Protein AF-V6MBJ3-F1 (afdb_monomer)

Organism: NCBI:txid1408254

Mean predicted aligned error: 16.93 Å

pLDDT: mean 79.58, std 21.82, range [38.38, 98.31]

Radius of gyration: 32.89 Å; Cα contacts (8 Å, |Δi|>4): 216; chains: 1; bounding 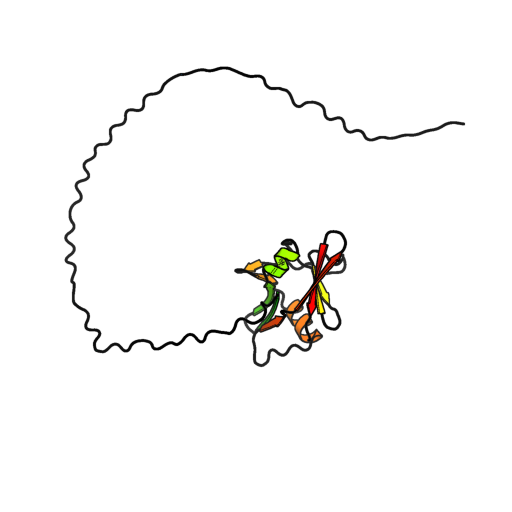box: 67×72×88 Å

Sequence (181 aa):
MENMINTELDMDIEDIETIEDVEDVEEVAEVEEVADSDDDFDQDESDDDHEDVDLSDITPSVCHQQGRSVGKAGVMSIVHSKNGMRVALSQELMERLHHPKTVQIGYGEDRIAVSAYLGDQFTSYSMRESGTKSIIYRSELVKQITDRYDLDFSNRTSITFSDVTYKGQGKNTVAFIHVKE

Structure (mmCIF, N/CA/C/O backbone):
data_AF-V6MBJ3-F1
#
_entry.id   AF-V6MBJ3-F1
#
loop_
_atom_site.group_PDB
_atom_site.id
_atom_site.type_symbol
_atom_site.label_atom_id
_atom_site.label_alt_id
_atom_site.label_comp_id
_atom_site.label_asym_id
_atom_site.label_entity_id
_atom_site.label_seq_id
_atom_site.pdbx_PDB_ins_code
_atom_site.Cartn_x
_atom_site.Cartn_y
_atom_site.Cartn_z
_atom_site.occupancy
_atom_site.B_iso_or_equiv
_atom_site.auth_seq_id
_atom_site.auth_comp_id
_atom_site.auth_asym_id
_atom_site.auth_atom_id
_atom_site.pdbx_PDB_model_num
ATOM 1 N N . MET A 1 1 ? -34.655 -12.767 56.043 1.00 42.94 1 MET A N 1
ATOM 2 C CA . MET A 1 1 ? -33.271 -13.147 56.379 1.00 42.94 1 MET A CA 1
ATOM 3 C C . MET A 1 1 ? -32.406 -12.369 55.412 1.00 42.94 1 MET A C 1
ATOM 5 O O . MET A 1 1 ? -32.438 -12.644 54.220 1.00 42.94 1 MET A O 1
ATOM 9 N N . GLU A 1 2 ? -31.876 -11.267 55.927 1.00 38.38 2 GLU A N 1
ATOM 10 C CA . GLU A 1 2 ? -31.222 -10.173 55.212 1.00 38.38 2 GLU A CA 1
ATOM 11 C C . GLU A 1 2 ? -29.802 -10.507 54.738 1.00 38.38 2 GLU A C 1
ATOM 13 O O . GLU A 1 2 ? -29.146 -11.381 55.303 1.00 38.38 2 GLU A O 1
ATOM 18 N N . ASN A 1 3 ? -29.391 -9.766 53.700 1.00 41.31 3 ASN A N 1
ATOM 19 C CA . ASN A 1 3 ? -28.081 -9.149 53.398 1.00 41.31 3 ASN A CA 1
ATOM 20 C C . ASN A 1 3 ? -27.911 -9.184 51.868 1.00 41.31 3 ASN A C 1
ATOM 22 O O . ASN A 1 3 ? -27.735 -10.258 51.305 1.00 41.31 3 ASN A O 1
ATOM 26 N N . MET A 1 4 ? -28.101 -8.117 51.080 1.00 43.91 4 MET A N 1
ATOM 27 C CA . MET A 1 4 ? -27.565 -6.745 51.144 1.00 43.91 4 MET A CA 1
ATOM 28 C C . MET A 1 4 ? -26.052 -6.698 51.368 1.00 43.91 4 MET A C 1
ATOM 30 O O . MET A 1 4 ? -25.592 -6.672 52.503 1.00 43.91 4 MET A O 1
ATOM 34 N N . ILE A 1 5 ? -25.305 -6.635 50.261 1.00 50.47 5 ILE A N 1
ATOM 35 C CA . ILE A 1 5 ? -24.023 -5.927 50.172 1.00 50.47 5 ILE A CA 1
ATOM 36 C C . ILE A 1 5 ? -24.046 -5.154 48.846 1.00 50.47 5 ILE A C 1
ATOM 38 O O . ILE A 1 5 ? -23.899 -5.734 47.772 1.00 50.47 5 ILE A O 1
ATOM 42 N N . ASN A 1 6 ? -24.300 -3.849 48.957 1.00 39.03 6 ASN A N 1
ATOM 43 C CA . ASN A 1 6 ? -24.012 -2.842 47.939 1.00 39.03 6 ASN A CA 1
ATOM 44 C C . ASN A 1 6 ? -22.506 -2.554 47.950 1.00 39.03 6 ASN A C 1
ATOM 46 O O . ASN A 1 6 ? -21.882 -2.556 49.012 1.00 39.03 6 ASN A O 1
ATOM 50 N N . THR A 1 7 ? -21.933 -2.222 46.799 1.00 43.78 7 THR A N 1
ATOM 51 C CA . THR A 1 7 ? -20.731 -1.380 46.738 1.00 43.78 7 THR A CA 1
ATOM 52 C C . THR A 1 7 ? -20.833 -0.534 45.477 1.00 43.78 7 THR A C 1
ATOM 54 O O . THR A 1 7 ? -20.495 -0.969 44.378 1.00 43.78 7 THR A O 1
ATOM 57 N N . GLU A 1 8 ? -21.400 0.652 45.669 1.00 44.84 8 GLU A N 1
ATOM 58 C CA . GLU A 1 8 ? -21.232 1.818 44.811 1.00 44.84 8 GLU A CA 1
ATOM 59 C C . GLU A 1 8 ? -19.782 2.307 44.965 1.00 44.84 8 GLU A C 1
ATOM 61 O O . GLU A 1 8 ? -19.237 2.321 46.069 1.00 44.84 8 GLU A O 1
ATOM 66 N N . LEU A 1 9 ? -19.142 2.644 43.847 1.00 41.66 9 LEU A N 1
ATOM 67 C CA . LEU A 1 9 ? -17.885 3.385 43.799 1.00 41.66 9 LEU A CA 1
ATOM 68 C C . LEU A 1 9 ? -18.227 4.757 43.22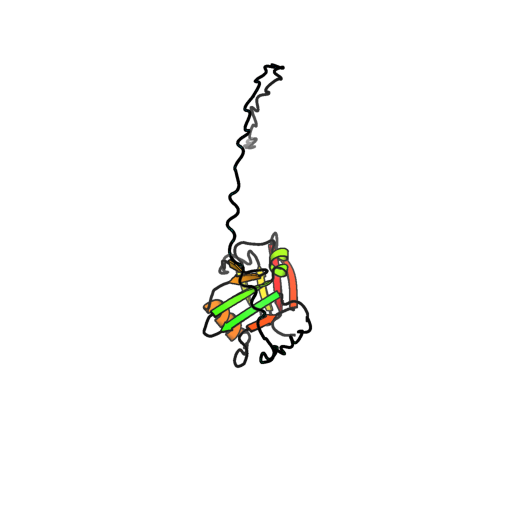3 1.00 41.66 9 LEU A C 1
ATOM 70 O O . LEU A 1 9 ? -18.121 4.975 42.016 1.00 41.66 9 LEU A O 1
ATOM 74 N N . ASP A 1 10 ? -18.683 5.638 44.106 1.00 38.47 10 ASP A N 1
ATOM 75 C CA . ASP A 1 10 ? -18.642 7.077 43.896 1.00 38.47 10 ASP A CA 1
ATOM 76 C C . ASP A 1 10 ? -17.208 7.533 44.191 1.00 38.47 10 ASP A C 1
ATOM 78 O O . ASP A 1 10 ? -16.644 7.214 45.238 1.00 38.47 10 ASP A O 1
ATOM 82 N N . MET A 1 11 ? -16.576 8.195 43.222 1.00 45.91 11 MET A N 1
ATOM 83 C CA . MET A 1 11 ? -15.304 8.883 43.432 1.00 45.91 11 MET A CA 1
ATOM 84 C C . MET A 1 11 ? -15.604 10.359 43.651 1.00 45.91 11 MET A C 1
ATOM 86 O O . MET A 1 11 ? -16.034 11.052 42.726 1.00 45.91 11 MET A O 1
ATOM 90 N N . ASP A 1 12 ? -15.357 10.798 44.878 1.00 44.66 12 ASP A N 1
ATOM 91 C CA . ASP A 1 12 ? -15.442 12.179 45.324 1.00 44.66 12 ASP A CA 1
ATOM 92 C C . ASP A 1 12 ? -14.437 13.062 44.561 1.00 44.66 12 ASP A C 1
ATOM 94 O O . ASP A 1 12 ? -13.241 12.768 44.488 1.00 44.66 12 ASP A O 1
ATOM 98 N N . ILE A 1 13 ? -14.943 14.143 43.964 1.00 52.66 13 ILE A N 1
ATOM 99 C CA . ILE A 1 13 ? -14.154 15.276 43.473 1.00 52.66 13 ILE A CA 1
ATOM 100 C C . ILE A 1 13 ? -14.244 16.339 44.566 1.00 52.66 13 ILE A C 1
ATOM 102 O O . ILE A 1 13 ? -15.259 17.025 44.671 1.00 52.66 13 ILE A O 1
ATOM 106 N N . GLU A 1 14 ? -13.191 16.464 45.368 1.00 44.69 14 GLU A N 1
ATOM 107 C CA . GLU A 1 14 ? -12.978 17.599 46.265 1.00 44.69 14 GLU A CA 1
ATOM 108 C C . GLU A 1 14 ? -11.739 18.392 45.805 1.00 44.69 14 GLU A C 1
ATOM 110 O O . GLU A 1 14 ? -10.731 17.819 45.389 1.00 44.69 14 GLU A O 1
ATOM 115 N N . ASP A 1 15 ? -11.883 19.718 45.881 1.00 42.53 15 ASP A N 1
ATOM 116 C CA . ASP A 1 15 ? -10.864 20.775 45.868 1.00 42.53 15 ASP A CA 1
ATOM 117 C C . ASP A 1 15 ? -10.259 21.234 44.524 1.00 42.53 15 ASP A C 1
ATOM 119 O O . ASP A 1 15 ? -9.118 20.946 44.167 1.00 42.53 15 ASP A O 1
ATOM 123 N N . ILE A 1 16 ? -11.002 22.104 43.823 1.00 46.66 16 ILE A N 1
ATOM 124 C CA . ILE A 1 16 ? -10.401 23.212 43.060 1.00 46.66 16 ILE A CA 1
ATOM 125 C C . ILE A 1 16 ? -10.672 24.492 43.851 1.00 46.66 16 ILE A C 1
ATOM 127 O O . ILE A 1 16 ? -11.801 24.980 43.900 1.00 46.66 16 ILE A O 1
ATOM 131 N N . GLU A 1 17 ? -9.623 25.006 44.485 1.00 42.75 17 GLU A N 1
ATOM 132 C CA . GLU A 1 17 ? -9.626 26.291 45.174 1.00 42.75 17 GLU A CA 1
ATOM 133 C C . GLU A 1 17 ? -9.836 27.440 44.173 1.00 42.75 17 GLU A C 1
ATOM 135 O O . GLU A 1 17 ? -9.116 27.601 43.186 1.00 42.75 17 GLU A O 1
ATOM 140 N N . THR A 1 18 ? -10.856 28.244 44.460 1.00 39.69 18 THR A N 1
ATOM 141 C CA . THR A 1 18 ? -11.063 29.614 43.987 1.00 39.69 18 THR A CA 1
ATOM 142 C C . THR A 1 18 ? -9.850 30.486 44.301 1.00 39.69 18 THR A C 1
ATOM 144 O O . THR A 1 18 ? -9.445 30.565 45.458 1.00 39.69 18 THR A O 1
ATOM 147 N N . ILE A 1 19 ? -9.331 31.203 43.303 1.00 46.28 19 ILE A N 1
ATOM 148 C CA . ILE A 1 19 ? -8.438 32.345 43.524 1.00 46.28 19 ILE A CA 1
ATOM 149 C C . ILE A 1 19 ? -9.148 33.594 43.013 1.00 46.28 19 ILE A C 1
ATOM 151 O O . ILE A 1 19 ? -9.541 33.677 41.850 1.00 46.28 19 ILE A O 1
ATOM 155 N N . GLU A 1 20 ? -9.353 34.494 43.968 1.00 43.28 20 GLU A N 1
ATOM 156 C CA . GLU A 1 20 ? -9.977 35.805 43.879 1.00 43.28 20 GLU A CA 1
ATOM 157 C C . GLU A 1 20 ? -9.073 36.831 43.181 1.00 43.28 20 GLU A C 1
ATOM 159 O O . GLU A 1 20 ? -7.849 36.691 43.122 1.00 43.28 20 GLU A O 1
ATOM 164 N N . ASP A 1 21 ? -9.733 37.869 42.676 1.00 38.94 21 ASP A N 1
ATOM 165 C CA . ASP A 1 21 ? -9.188 39.096 42.108 1.00 38.94 21 ASP A CA 1
ATOM 166 C C . ASP A 1 21 ? -8.078 39.735 42.964 1.00 38.94 21 ASP A C 1
ATOM 168 O O . ASP A 1 21 ? -8.211 39.864 44.182 1.00 38.94 21 ASP A O 1
ATOM 172 N N . VAL A 1 22 ? -7.021 40.237 42.311 1.00 57.91 22 VAL A N 1
ATOM 173 C CA . VAL A 1 22 ? -6.131 41.259 42.883 1.00 57.91 22 VAL A CA 1
ATOM 174 C C . VAL A 1 22 ? -5.852 42.333 41.834 1.00 57.91 22 VAL A C 1
ATOM 176 O O . VAL A 1 22 ? -5.520 42.044 40.686 1.00 57.91 22 VAL A O 1
ATOM 179 N N . GLU A 1 23 ? -6.052 43.564 42.292 1.00 42.56 23 GLU A N 1
ATOM 180 C CA . GLU A 1 23 ? -6.049 44.845 41.598 1.00 42.56 23 GLU A CA 1
ATOM 181 C C . GLU A 1 23 ? -4.674 45.314 41.084 1.00 42.56 23 GLU A C 1
ATOM 183 O O . GLU A 1 23 ? -3.615 44.842 41.498 1.00 42.56 23 GLU A O 1
ATOM 188 N N . ASP A 1 24 ? -4.774 46.300 40.189 1.00 41.00 24 ASP A N 1
ATOM 189 C CA . ASP A 1 24 ? -3.778 47.220 39.635 1.00 41.00 24 ASP A CA 1
ATOM 190 C C . ASP A 1 24 ? -2.513 47.496 40.463 1.0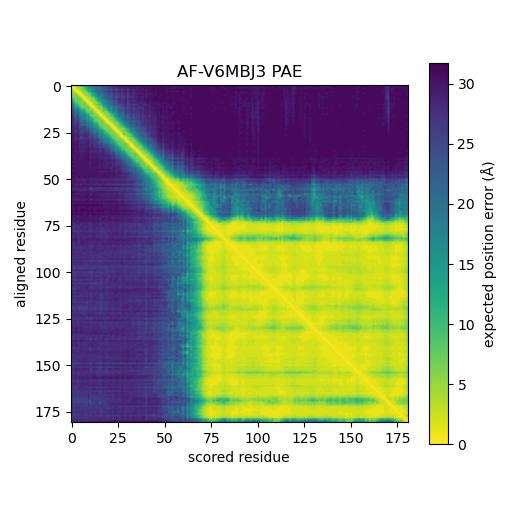0 41.00 24 ASP A C 1
ATOM 192 O O . ASP A 1 24 ? -2.580 47.893 41.626 1.00 41.00 24 ASP A O 1
ATOM 196 N N . VAL A 1 25 ? -1.366 47.498 39.768 1.00 56.62 25 VAL A N 1
ATOM 197 C CA . VAL A 1 25 ? -0.264 48.433 40.043 1.00 56.62 25 VAL A CA 1
ATOM 198 C C . VAL A 1 25 ? 0.385 48.855 38.716 1.00 56.62 25 VAL A C 1
ATOM 200 O O . VAL A 1 25 ? 1.011 48.046 38.029 1.00 56.62 25 VAL A O 1
ATOM 203 N N . GLU A 1 26 ? 0.229 50.132 38.359 1.00 47.50 26 GLU A N 1
ATOM 204 C CA . GLU A 1 26 ? 1.095 50.844 37.415 1.00 47.50 26 GLU A CA 1
ATOM 205 C C . GLU A 1 26 ? 2.494 51.014 38.028 1.00 47.50 26 GLU A C 1
ATOM 207 O O . GLU A 1 26 ? 2.589 51.512 39.146 1.00 47.50 26 GLU A O 1
ATOM 212 N N . GLU A 1 27 ? 3.572 50.732 37.289 1.00 46.28 27 GLU A N 1
ATOM 213 C CA . GLU A 1 27 ? 4.747 51.615 37.313 1.00 46.28 27 GLU A CA 1
ATOM 214 C C . GLU A 1 27 ? 5.617 51.450 36.058 1.00 46.28 27 GLU A C 1
ATOM 216 O O . GLU A 1 27 ? 5.846 50.361 35.534 1.00 46.28 27 GLU A O 1
ATOM 221 N N . VAL A 1 28 ? 6.047 52.611 35.583 1.00 49.12 28 VAL A N 1
ATOM 222 C CA . VAL A 1 28 ? 6.764 52.952 34.359 1.00 49.12 28 VAL A CA 1
ATOM 223 C C . VAL A 1 28 ? 8.218 52.471 34.335 1.00 49.12 28 VAL A C 1
ATOM 225 O O . VAL A 1 28 ? 8.921 52.520 35.339 1.00 49.12 28 VAL A O 1
ATOM 228 N N . ALA A 1 29 ? 8.714 52.122 33.147 1.00 46.22 29 ALA A N 1
ATOM 229 C CA . ALA A 1 29 ? 10.144 52.163 32.855 1.00 46.22 29 ALA A CA 1
ATOM 230 C C . ALA A 1 29 ? 10.357 52.679 31.428 1.00 46.22 29 ALA A C 1
ATOM 232 O O . ALA A 1 29 ? 10.029 52.015 30.443 1.00 46.22 29 ALA A O 1
ATOM 233 N N . GLU A 1 30 ? 10.864 53.906 31.357 1.00 47.09 30 GLU A N 1
ATOM 234 C CA . GLU A 1 30 ? 11.397 54.554 30.166 1.00 47.09 30 GLU A CA 1
ATOM 235 C C . GLU A 1 30 ? 12.573 53.738 29.616 1.00 47.09 30 GLU A C 1
ATOM 237 O O . GLU A 1 30 ? 13.450 53.312 30.369 1.00 47.09 30 GLU A O 1
ATOM 242 N N . VAL A 1 31 ? 12.609 53.539 28.299 1.00 49.41 31 VAL A N 1
ATOM 243 C CA . VAL A 1 31 ? 13.804 53.058 27.602 1.00 49.41 31 VAL A CA 1
ATOM 244 C C . VAL A 1 31 ? 14.125 54.074 26.512 1.00 49.41 31 VAL A C 1
ATOM 246 O O . VAL A 1 31 ? 13.549 54.044 25.426 1.00 49.41 31 VAL A O 1
ATOM 249 N N . GLU A 1 32 ? 15.017 55.007 26.842 1.00 49.28 32 GLU A N 1
ATOM 250 C CA . GLU A 1 32 ? 15.858 55.684 25.858 1.00 49.28 32 GLU A CA 1
ATOM 251 C C . GLU A 1 32 ? 17.006 54.745 25.494 1.00 49.28 32 GLU A C 1
ATOM 253 O O . GLU A 1 32 ? 17.760 54.358 26.375 1.00 49.28 32 GLU A O 1
ATOM 258 N N . GLU A 1 33 ? 17.178 54.433 24.213 1.00 48.38 33 GLU A N 1
ATOM 259 C CA . GLU A 1 33 ? 18.489 54.115 23.639 1.00 48.38 33 GLU A CA 1
ATOM 260 C C . GLU A 1 33 ? 18.463 54.596 22.180 1.00 48.38 33 GLU A C 1
ATOM 262 O O . GLU A 1 33 ? 17.763 54.058 21.318 1.00 48.38 33 GLU A O 1
ATOM 267 N N . VAL A 1 34 ? 19.190 55.684 21.945 1.00 52.62 34 VAL A N 1
ATOM 268 C CA . VAL A 1 34 ? 19.477 56.285 20.644 1.00 52.62 34 VAL A CA 1
ATOM 269 C C . VAL A 1 34 ? 20.535 55.450 19.922 1.00 52.62 34 VAL A C 1
ATOM 271 O O . VAL A 1 34 ? 21.647 55.290 20.416 1.00 52.62 34 VAL A O 1
ATOM 274 N N . ALA A 1 35 ? 20.210 54.948 18.734 1.00 43.03 35 ALA A N 1
ATOM 275 C CA . ALA A 1 35 ? 21.172 54.319 17.837 1.00 43.03 35 ALA A CA 1
ATOM 276 C C . ALA A 1 35 ? 21.143 55.042 16.486 1.00 43.03 35 ALA A C 1
ATOM 278 O O . ALA A 1 35 ? 20.477 54.598 15.557 1.00 43.03 35 ALA A O 1
ATOM 279 N N . ASP A 1 36 ? 21.850 56.170 16.404 1.00 46.50 36 ASP A N 1
ATOM 280 C CA . ASP A 1 36 ? 22.357 56.698 15.134 1.00 46.50 36 ASP A CA 1
ATOM 281 C C . ASP A 1 36 ? 23.821 56.268 15.037 1.00 46.50 36 ASP A C 1
ATOM 283 O O . ASP A 1 36 ? 24.712 56.835 15.675 1.00 46.50 36 ASP A O 1
ATOM 287 N N . SER A 1 37 ? 24.055 55.204 14.279 1.00 48.91 37 SER A N 1
ATOM 288 C CA . SER A 1 37 ? 25.368 54.881 13.741 1.00 48.91 37 SER A CA 1
ATOM 289 C C . SER A 1 37 ? 25.249 54.962 12.227 1.00 48.91 37 SER A C 1
ATOM 291 O O . SER A 1 37 ? 24.689 54.060 11.603 1.00 48.91 37 SER A O 1
ATOM 293 N N . ASP A 1 38 ? 25.740 56.069 11.675 1.00 48.09 38 ASP A N 1
ATOM 294 C CA . ASP A 1 38 ? 26.036 56.228 10.257 1.00 48.09 38 ASP A CA 1
ATOM 295 C C . ASP A 1 38 ? 27.039 55.136 9.855 1.00 48.09 38 ASP A C 1
ATOM 297 O O . ASP A 1 38 ? 28.223 55.213 10.184 1.00 48.09 38 ASP A O 1
ATOM 301 N N . ASP A 1 39 ? 26.546 54.081 9.206 1.00 43.59 39 ASP A N 1
ATOM 302 C CA . ASP A 1 39 ? 27.385 53.063 8.578 1.00 43.59 39 ASP A CA 1
ATOM 303 C C . ASP A 1 39 ? 27.607 53.508 7.125 1.00 43.59 39 ASP A C 1
ATOM 305 O O . ASP A 1 39 ? 26.745 53.344 6.254 1.00 43.59 39 ASP A O 1
ATOM 309 N N . ASP A 1 40 ? 28.742 54.176 6.906 1.00 47.78 40 ASP A N 1
ATOM 310 C CA . ASP A 1 40 ? 29.280 54.537 5.595 1.00 47.78 40 ASP A CA 1
ATOM 311 C C . ASP A 1 40 ? 29.463 53.254 4.767 1.00 47.78 40 ASP A C 1
ATOM 313 O O . ASP A 1 40 ? 30.422 52.499 4.934 1.00 47.78 40 ASP A O 1
ATOM 317 N N . PHE A 1 41 ? 28.513 52.985 3.872 1.00 44.22 41 PHE A N 1
ATOM 318 C CA . PHE A 1 41 ? 28.593 51.868 2.938 1.00 44.22 41 PHE A CA 1
ATOM 319 C C . PHE A 1 41 ? 29.572 52.238 1.815 1.00 44.22 41 PHE A C 1
ATOM 321 O O . PHE A 1 41 ? 29.199 52.893 0.838 1.00 44.22 41 PHE A O 1
ATOM 328 N N . ASP A 1 42 ? 30.835 51.837 1.976 1.00 46.84 42 ASP A N 1
ATOM 329 C CA . ASP A 1 42 ? 31.845 51.861 0.917 1.00 46.84 42 ASP A CA 1
ATOM 330 C C . ASP A 1 42 ? 31.284 51.157 -0.335 1.00 46.84 42 ASP A C 1
ATOM 332 O O . ASP A 1 42 ? 30.954 49.968 -0.320 1.00 46.84 42 ASP A O 1
ATOM 336 N N . GLN A 1 43 ? 31.142 51.908 -1.431 1.00 50.38 43 GLN A N 1
ATOM 337 C CA . GLN A 1 43 ? 30.847 51.349 -2.748 1.00 50.38 43 GLN A CA 1
ATOM 338 C C . GLN A 1 43 ? 32.072 50.571 -3.229 1.00 50.38 43 GLN A C 1
ATOM 340 O O . GLN A 1 43 ? 33.041 51.156 -3.710 1.00 50.38 43 GLN A O 1
ATOM 345 N N . ASP A 1 44 ? 32.018 49.247 -3.108 1.00 50.84 44 ASP A N 1
ATOM 346 C CA . ASP A 1 44 ? 32.894 48.356 -3.861 1.00 50.84 44 ASP A CA 1
ATOM 347 C C . ASP A 1 44 ? 32.410 48.381 -5.323 1.00 50.84 44 ASP A C 1
ATOM 349 O O . ASP A 1 44 ? 31.406 47.755 -5.674 1.00 50.84 44 ASP A O 1
ATOM 353 N N . GLU A 1 45 ? 33.055 49.198 -6.163 1.00 57.62 45 GLU A N 1
ATOM 354 C CA . GLU A 1 45 ? 32.918 49.119 -7.620 1.00 57.62 45 GLU A CA 1
ATOM 355 C C . GLU A 1 45 ? 33.506 47.779 -8.077 1.00 57.62 45 GLU A C 1
ATOM 357 O O . GLU A 1 45 ? 34.672 47.677 -8.456 1.00 57.62 45 GLU A O 1
ATOM 362 N N . SER A 1 46 ? 32.702 46.717 -8.032 1.00 57.78 46 SER A N 1
ATOM 363 C CA . SER A 1 46 ? 33.005 45.533 -8.819 1.00 57.78 46 SER A CA 1
ATOM 364 C C . SER A 1 46 ? 32.763 45.888 -10.283 1.00 57.78 46 SER A C 1
ATOM 366 O O . SER A 1 46 ? 31.615 46.119 -10.669 1.00 57.78 46 SER A O 1
ATOM 368 N N . ASP A 1 47 ? 33.839 45.941 -11.066 1.00 56.53 47 ASP A N 1
ATOM 369 C CA . ASP A 1 47 ? 33.809 45.935 -12.528 1.00 56.53 47 ASP A CA 1
ATOM 370 C C . ASP A 1 47 ? 32.953 44.740 -12.989 1.00 56.53 47 ASP A C 1
ATOM 372 O O . ASP A 1 47 ? 33.405 43.594 -13.024 1.00 56.53 47 ASP A O 1
ATOM 376 N N . ASP A 1 48 ? 31.670 44.993 -13.250 1.00 59.47 48 ASP A N 1
ATOM 377 C CA . ASP A 1 48 ? 30.745 44.005 -13.793 1.00 59.47 48 ASP A CA 1
ATOM 378 C C . ASP A 1 48 ? 31.034 43.909 -15.293 1.00 59.47 48 ASP A C 1
ATOM 380 O O . ASP A 1 48 ? 30.569 44.724 -16.097 1.00 59.47 48 ASP A O 1
ATOM 384 N N . ASP A 1 49 ? 31.884 42.948 -15.659 1.00 62.88 49 ASP A N 1
ATOM 385 C CA . ASP A 1 49 ? 32.148 42.557 -17.042 1.00 62.88 49 ASP A CA 1
ATOM 386 C C . ASP A 1 49 ? 30.847 42.021 -17.669 1.00 62.88 49 ASP A C 1
ATOM 388 O O . ASP A 1 49 ? 30.601 40.816 -17.767 1.00 62.88 49 ASP A O 1
ATOM 392 N N . HIS A 1 50 ? 29.981 42.931 -18.114 1.00 62.81 50 HIS A N 1
ATOM 393 C CA . HIS A 1 50 ? 28.855 42.625 -18.988 1.00 62.81 50 HIS A CA 1
ATOM 394 C C . HIS A 1 50 ? 29.370 42.320 -20.403 1.00 62.81 50 HIS A C 1
ATOM 396 O O . HIS A 1 50 ? 29.189 43.100 -21.339 1.00 62.81 50 HIS A O 1
ATOM 402 N N . GLU A 1 51 ? 30.028 41.173 -20.569 1.00 73.00 51 GLU A N 1
ATOM 403 C CA . GLU A 1 51 ? 30.237 40.593 -21.891 1.00 73.00 51 GLU A CA 1
ATOM 404 C C . GLU A 1 51 ? 28.929 39.944 -22.362 1.00 73.00 51 GLU A C 1
ATOM 406 O O . GLU A 1 51 ? 28.433 38.979 -21.773 1.00 73.00 51 GLU A O 1
ATOM 411 N N . ASP A 1 52 ? 28.355 40.480 -23.442 1.00 78.75 52 ASP A N 1
ATOM 412 C CA . ASP A 1 52 ? 27.219 39.863 -24.120 1.00 78.75 52 ASP A CA 1
ATOM 413 C C . ASP A 1 52 ? 27.609 38.455 -24.595 1.00 78.75 52 ASP A C 1
ATOM 415 O O . ASP A 1 52 ? 28.460 38.279 -25.472 1.00 78.75 52 ASP A O 1
ATOM 419 N N . VAL A 1 53 ? 26.977 37.430 -24.021 1.00 82.06 53 VAL A N 1
ATOM 420 C CA . VAL A 1 53 ? 27.234 36.042 -24.412 1.00 82.06 53 VAL A CA 1
ATOM 421 C C . VAL A 1 53 ? 26.547 35.759 -25.748 1.00 82.06 53 VAL A C 1
ATOM 423 O O . VAL A 1 53 ? 25.318 35.772 -25.843 1.00 82.06 53 VAL A O 1
ATOM 426 N N . ASP A 1 54 ? 27.337 35.454 -26.777 1.00 82.25 54 ASP A N 1
ATOM 427 C CA . ASP A 1 54 ? 26.826 35.017 -28.076 1.00 82.25 54 ASP A CA 1
ATOM 428 C C . ASP A 1 54 ? 26.234 33.598 -27.975 1.00 82.25 54 ASP A C 1
ATOM 430 O O . ASP A 1 54 ? 26.943 32.604 -27.814 1.00 82.25 54 ASP A O 1
ATOM 434 N N . LEU 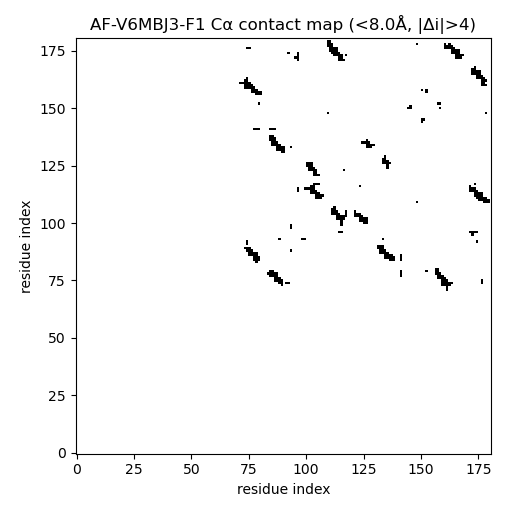A 1 55 ? 24.904 33.504 -28.061 1.00 86.44 55 LEU A N 1
ATOM 435 C CA . LEU A 1 55 ? 24.156 32.243 -28.012 1.00 86.44 55 LEU A CA 1
ATOM 436 C C . LEU A 1 55 ? 23.786 31.720 -29.413 1.00 86.44 55 LEU A C 1
ATOM 438 O O . LEU A 1 55 ? 22.973 30.798 -29.512 1.00 86.44 55 LEU A O 1
ATOM 442 N N . SER A 1 56 ? 24.353 32.286 -30.489 1.00 87.25 56 SER A N 1
ATOM 443 C CA . SER A 1 56 ? 24.026 31.941 -31.887 1.00 87.25 56 SER A CA 1
ATOM 444 C C . SER A 1 56 ? 24.186 30.453 -32.213 1.00 87.25 56 SER A C 1
ATOM 446 O O . SER A 1 56 ? 23.463 29.923 -33.058 1.00 87.25 56 SER A O 1
ATOM 448 N N . ASP A 1 57 ? 25.082 29.767 -31.501 1.00 86.94 57 ASP A N 1
ATOM 449 C CA . ASP A 1 57 ? 25.392 28.349 -31.705 1.00 86.94 57 ASP A CA 1
ATOM 450 C C . ASP A 1 57 ? 24.642 27.406 -30.739 1.00 86.94 57 ASP A C 1
ATOM 452 O O . ASP A 1 57 ? 24.838 26.185 -30.763 1.00 86.94 57 ASP A O 1
ATOM 456 N N . ILE A 1 58 ? 23.763 27.932 -29.878 1.00 87.12 58 ILE A N 1
ATOM 457 C CA . ILE A 1 58 ? 23.057 27.131 -28.871 1.00 87.12 58 ILE A CA 1
ATOM 458 C C . ILE A 1 58 ? 21.729 26.618 -29.422 1.00 87.12 58 ILE A C 1
ATOM 460 O O . ILE A 1 58 ? 20.825 27.366 -29.788 1.00 87.12 58 ILE A O 1
ATOM 464 N N . THR A 1 59 ? 21.575 25.295 -29.416 1.00 88.00 59 THR A N 1
ATOM 465 C CA . THR A 1 59 ? 20.321 24.643 -29.805 1.00 88.00 59 THR A CA 1
ATOM 466 C C . THR A 1 59 ? 19.375 24.536 -28.602 1.00 88.00 59 THR A C 1
ATOM 468 O O . THR A 1 59 ? 19.760 23.953 -27.584 1.00 88.00 59 THR A O 1
ATOM 471 N N . PRO A 1 60 ? 18.125 25.031 -28.690 1.00 85.00 60 PRO A N 1
ATOM 472 C CA . PRO A 1 60 ? 17.167 24.925 -27.597 1.00 85.00 60 PRO A CA 1
ATOM 473 C C . PRO A 1 60 ? 16.704 23.478 -27.390 1.00 85.00 60 PRO A C 1
ATOM 475 O O . PRO A 1 60 ? 16.511 22.713 -28.338 1.00 85.00 60 PRO A O 1
ATOM 478 N N . SER A 1 61 ? 16.465 23.109 -26.131 1.00 86.06 61 SER A N 1
ATOM 479 C CA . SER A 1 61 ? 15.839 21.829 -25.797 1.00 86.06 61 SER A CA 1
ATOM 480 C C . SER A 1 61 ? 14.381 21.814 -26.258 1.00 86.06 61 SER A C 1
ATOM 482 O O . SER A 1 61 ? 13.591 22.674 -25.877 1.00 86.06 61 SER A O 1
ATOM 484 N N . VAL A 1 62 ? 14.009 20.809 -27.050 1.00 86.00 62 VAL A N 1
ATOM 485 C CA . VAL A 1 62 ? 12.637 20.587 -27.537 1.00 86.00 62 VAL A CA 1
ATOM 486 C C . VAL A 1 62 ? 11.995 19.400 -26.816 1.00 86.00 62 VAL A C 1
ATOM 488 O O . VAL A 1 62 ? 11.641 18.382 -27.415 1.00 86.00 62 VAL A O 1
ATOM 491 N N . CYS A 1 63 ? 11.865 19.495 -25.492 1.00 78.94 63 CYS A N 1
ATOM 492 C CA . CYS A 1 63 ? 11.157 18.483 -24.714 1.00 78.94 63 CYS A CA 1
ATOM 493 C C . CYS A 1 63 ? 9.641 18.735 -24.738 1.00 78.94 63 CYS A C 1
ATOM 495 O O . CYS A 1 63 ? 9.169 19.863 -24.638 1.00 78.94 63 CYS A O 1
ATOM 497 N N . HIS A 1 64 ? 8.865 17.660 -24.877 1.00 79.88 64 HIS A N 1
ATOM 498 C CA . HIS A 1 64 ? 7.408 17.710 -24.801 1.00 79.88 64 HIS A CA 1
ATOM 499 C C . HIS A 1 64 ? 6.967 16.827 -23.639 1.00 79.88 64 HIS A C 1
ATOM 501 O O . HIS A 1 64 ? 7.219 15.620 -23.634 1.00 79.88 64 HIS A O 1
ATOM 507 N N . GLN A 1 65 ? 6.313 17.419 -22.642 1.00 70.75 65 GLN A N 1
ATOM 508 C CA . GLN A 1 65 ? 5.709 16.650 -21.563 1.00 70.75 65 GLN A CA 1
ATOM 509 C C . GLN A 1 65 ? 4.429 16.003 -22.091 1.00 70.75 65 GLN A C 1
ATOM 511 O O . GLN A 1 65 ? 3.425 16.673 -22.323 1.00 70.75 65 GLN A O 1
ATOM 516 N N . GLN A 1 66 ? 4.446 14.683 -22.272 1.00 68.56 66 GLN A N 1
ATOM 517 C CA . GLN A 1 66 ? 3.209 13.951 -22.514 1.00 68.56 66 GLN A CA 1
ATOM 518 C C . GLN A 1 66 ? 2.366 13.980 -21.237 1.00 68.56 66 GLN A C 1
ATOM 520 O O . GLN A 1 66 ? 2.710 13.360 -20.226 1.00 68.56 66 GLN A O 1
ATOM 525 N N . GLY A 1 67 ? 1.260 14.723 -21.280 1.00 51.22 67 GLY A N 1
ATOM 526 C CA . GLY A 1 67 ? 0.239 14.674 -20.244 1.00 51.22 67 GLY A CA 1
ATOM 527 C C . GLY A 1 67 ? -0.324 13.258 -20.146 1.00 51.22 67 GLY A C 1
ATOM 528 O O . GLY A 1 67 ? -0.699 12.655 -21.149 1.00 51.22 67 GLY A O 1
ATOM 529 N N . ARG A 1 68 ?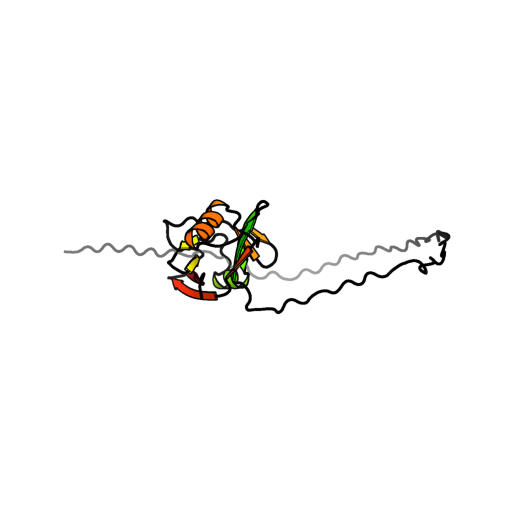 -0.373 12.706 -18.933 1.00 58.88 68 ARG A N 1
ATOM 530 C CA . ARG A 1 68 ? -1.103 11.463 -18.669 1.00 58.88 68 ARG A CA 1
ATOM 531 C C . ARG A 1 68 ? -2.558 11.826 -18.399 1.00 58.88 68 ARG A C 1
ATOM 533 O O . ARG A 1 68 ? -2.819 12.703 -17.579 1.00 58.88 68 ARG A O 1
ATOM 540 N N . SER A 1 69 ? -3.499 11.145 -19.046 1.00 53.16 69 SER A N 1
ATOM 541 C CA . SER A 1 69 ? -4.905 11.215 -18.647 1.00 53.16 69 SER A CA 1
ATOM 542 C C . SER A 1 69 ? -5.036 10.726 -17.202 1.00 53.16 69 SER A C 1
ATOM 544 O O . SER A 1 69 ? -4.581 9.624 -16.880 1.00 53.16 69 SER A O 1
ATOM 546 N N . VAL A 1 70 ? -5.638 11.535 -16.330 1.00 53.41 70 VAL A N 1
ATOM 547 C CA . VAL A 1 70 ? -5.892 11.163 -14.934 1.00 53.41 70 VAL A CA 1
ATOM 548 C C . VAL A 1 70 ? -7.104 10.231 -14.914 1.00 53.41 70 VAL A C 1
ATOM 550 O O . VAL A 1 70 ? -8.244 10.677 -14.991 1.00 53.41 70 VAL A O 1
ATOM 553 N N . GLY A 1 71 ? -6.857 8.920 -14.883 1.00 60.72 71 GLY A N 1
ATOM 554 C CA . GLY A 1 71 ? -7.890 7.934 -14.549 1.00 60.72 71 GLY A CA 1
ATOM 555 C C . GLY A 1 71 ? -8.302 8.026 -13.072 1.00 60.72 71 GLY A C 1
ATOM 556 O O . GLY A 1 71 ? -7.749 8.827 -12.316 1.00 60.72 71 GLY A O 1
ATOM 557 N N . LYS A 1 72 ? -9.252 7.182 -12.640 1.00 70.69 72 LYS A N 1
ATOM 558 C CA . LYS A 1 72 ? -9.668 7.063 -11.227 1.00 70.69 72 LYS A CA 1
ATOM 559 C C . LYS A 1 72 ? -8.435 6.934 -10.321 1.00 70.69 72 LYS A C 1
ATOM 561 O O . LYS A 1 72 ? -7.603 6.047 -10.538 1.00 70.69 72 LYS A O 1
ATOM 566 N N . ALA A 1 73 ? -8.325 7.816 -9.325 1.00 80.19 73 ALA A N 1
ATOM 567 C CA . ALA A 1 73 ? -7.192 7.849 -8.408 1.00 80.19 73 ALA A CA 1
ATOM 568 C C . ALA A 1 73 ? -6.995 6.484 -7.728 1.00 80.19 73 ALA A C 1
ATOM 570 O O . ALA A 1 73 ? -7.945 5.851 -7.272 1.00 80.19 73 ALA A O 1
ATOM 571 N N . GLY A 1 74 ? -5.749 6.016 -7.708 1.00 89.44 74 GLY A N 1
ATOM 572 C CA . GLY A 1 74 ? -5.389 4.735 -7.112 1.00 89.44 74 GLY A CA 1
ATOM 573 C C . GLY A 1 74 ? -5.359 4.793 -5.591 1.00 89.44 74 GLY A C 1
ATOM 574 O O . GLY A 1 74 ? -4.739 5.695 -5.027 1.00 89.44 74 GLY A O 1
ATOM 575 N N . VAL A 1 75 ? -5.964 3.803 -4.936 1.00 96.06 75 VAL A N 1
ATOM 576 C CA . VAL A 1 75 ? -6.057 3.717 -3.469 1.00 96.06 75 VAL A CA 1
ATOM 577 C C . VAL A 1 75 ? -4.927 2.903 -2.846 1.00 96.06 75 VAL A C 1
ATOM 579 O O . VAL A 1 75 ? -4.505 3.173 -1.722 1.00 96.06 75 VAL A O 1
ATOM 582 N N . MET A 1 76 ? -4.394 1.929 -3.584 1.00 97.38 76 MET A N 1
ATOM 583 C CA . MET A 1 76 ? -3.299 1.076 -3.134 1.00 97.38 76 MET A CA 1
ATOM 584 C C . MET A 1 76 ? -2.413 0.695 -4.310 1.00 97.38 76 MET A C 1
ATOM 586 O O . MET A 1 76 ? -2.902 0.264 -5.348 1.00 97.38 76 MET A O 1
ATOM 590 N N . SER A 1 77 ? -1.101 0.815 -4.141 1.00 97.38 77 SER A N 1
ATOM 591 C CA . SER A 1 77 ? -0.115 0.380 -5.126 1.00 97.38 77 SER A CA 1
ATOM 592 C C . SER A 1 77 ? 0.811 -0.669 -4.527 1.00 97.38 77 SER A C 1
ATOM 594 O O . SER A 1 77 ? 1.394 -0.462 -3.461 1.00 97.38 77 SER A O 1
ATOM 596 N N . ILE A 1 78 ? 1.011 -1.761 -5.252 1.00 98.06 78 ILE A N 1
ATOM 597 C CA . ILE A 1 78 ? 2.057 -2.744 -4.981 1.00 98.06 78 ILE A CA 1
ATOM 598 C C . ILE A 1 78 ? 3.248 -2.382 -5.850 1.00 98.06 78 ILE A C 1
ATOM 600 O O . ILE A 1 78 ? 3.130 -2.341 -7.073 1.00 98.06 78 ILE A O 1
ATOM 604 N N . VAL A 1 79 ? 4.389 -2.100 -5.229 1.00 98.00 79 VAL A N 1
ATOM 605 C CA . VAL A 1 79 ? 5.653 -1.874 -5.929 1.00 98.00 79 VAL A CA 1
ATOM 606 C C . VAL A 1 79 ? 6.520 -3.103 -5.733 1.00 98.00 79 VAL A C 1
ATOM 608 O O . VAL A 1 79 ? 6.884 -3.438 -4.604 1.00 98.00 79 VAL A O 1
ATOM 611 N N . HIS A 1 80 ? 6.870 -3.745 -6.839 1.00 97.06 80 HIS A N 1
ATOM 612 C CA . HIS A 1 80 ? 7.695 -4.939 -6.870 1.00 97.06 80 HIS A CA 1
ATOM 613 C C . HIS A 1 80 ? 8.818 -4.722 -7.884 1.00 97.06 80 HIS A C 1
ATOM 615 O O . HIS A 1 80 ? 8.653 -4.869 -9.092 1.00 97.06 80 HIS A O 1
ATOM 621 N N . SER A 1 81 ? 9.971 -4.287 -7.380 1.00 95.00 81 SER A N 1
ATOM 622 C CA . SER A 1 81 ? 11.157 -4.016 -8.190 1.00 95.00 81 SER A CA 1
ATOM 623 C C . SER A 1 81 ? 12.406 -4.549 -7.498 1.00 95.00 81 SER A C 1
ATOM 625 O O . SER A 1 81 ? 12.416 -4.735 -6.280 1.00 95.00 81 SER A O 1
ATOM 627 N N . LYS A 1 82 ? 13.492 -4.732 -8.259 1.00 89.75 82 LYS A N 1
ATOM 628 C CA . LYS A 1 82 ? 14.792 -5.152 -7.704 1.00 89.75 82 LYS A CA 1
ATOM 629 C C . LYS A 1 82 ? 15.297 -4.202 -6.612 1.00 89.75 82 LYS A C 1
ATOM 631 O O . LYS A 1 82 ? 15.877 -4.652 -5.634 1.00 89.75 82 LYS A O 1
ATOM 636 N N . ASN A 1 83 ? 15.027 -2.905 -6.768 1.00 89.12 83 ASN A N 1
ATOM 637 C CA . ASN A 1 83 ? 15.542 -1.846 -5.896 1.00 89.12 83 ASN A CA 1
ATOM 638 C C . ASN A 1 83 ? 14.583 -1.482 -4.753 1.00 89.12 83 ASN A C 1
ATOM 640 O O . ASN A 1 83 ? 14.863 -0.570 -3.978 1.00 89.12 83 ASN A O 1
ATOM 644 N N . GLY A 1 84 ? 13.433 -2.150 -4.644 1.00 91.38 84 GLY A N 1
ATOM 645 C CA . GLY A 1 84 ? 12.479 -1.855 -3.587 1.00 91.38 84 GLY A CA 1
ATOM 646 C C . GLY A 1 84 ? 11.166 -2.606 -3.731 1.00 91.38 84 GLY A C 1
ATOM 647 O O . GLY A 1 84 ? 10.558 -2.629 -4.806 1.00 91.38 84 GLY A O 1
ATOM 648 N N . MET A 1 85 ? 10.720 -3.165 -2.606 1.00 97.44 85 MET A N 1
ATOM 649 C CA . MET A 1 85 ? 9.409 -3.780 -2.433 1.00 97.44 85 MET A CA 1
ATOM 650 C C . MET A 1 85 ? 8.636 -3.014 -1.368 1.00 97.44 85 MET A C 1
ATOM 652 O O . MET A 1 85 ? 9.103 -2.874 -0.233 1.00 97.44 85 MET A O 1
ATOM 656 N N . ARG A 1 86 ? 7.468 -2.494 -1.737 1.00 97.69 86 ARG A N 1
ATOM 657 C CA . ARG A 1 86 ? 6.615 -1.736 -0.820 1.00 97.69 86 ARG A CA 1
ATOM 658 C C . ARG A 1 86 ? 5.152 -1.795 -1.227 1.00 97.69 86 ARG A C 1
ATOM 660 O O . ARG A 1 86 ? 4.832 -1.880 -2.411 1.00 97.69 86 ARG A O 1
ATOM 667 N N . VAL A 1 87 ? 4.287 -1.668 -0.233 1.00 98.25 87 VAL A N 1
ATOM 668 C CA . VAL A 1 87 ? 2.872 -1.347 -0.422 1.00 98.25 87 VAL A CA 1
ATOM 669 C C . VAL A 1 87 ? 2.698 0.138 -0.143 1.00 98.25 87 VAL A C 1
ATOM 671 O O . VAL A 1 87 ? 3.180 0.629 0.875 1.00 98.25 87 VAL A O 1
ATOM 674 N N . ALA A 1 88 ? 2.050 0.860 -1.048 1.00 98.00 88 ALA A N 1
ATOM 675 C CA . ALA A 1 88 ? 1.722 2.267 -0.876 1.00 98.00 88 ALA A CA 1
ATOM 676 C C . ALA A 1 88 ? 0.208 2.427 -0.773 1.00 98.00 88 ALA A C 1
ATOM 678 O O . ALA A 1 88 ? -0.514 1.944 -1.639 1.00 98.00 88 ALA A O 1
ATOM 679 N N . LEU A 1 89 ? -0.254 3.118 0.259 1.00 98.19 89 LEU A N 1
ATOM 680 C CA . LEU A 1 89 ? -1.652 3.442 0.509 1.00 98.19 89 LEU A CA 1
ATOM 681 C C . LEU A 1 89 ? -1.867 4.930 0.235 1.00 98.19 89 LEU A C 1
ATOM 683 O O . LEU A 1 89 ? -1.016 5.750 0.592 1.00 98.19 89 LEU A O 1
ATOM 687 N N . SER A 1 90 ? -2.960 5.277 -0.441 1.00 97.12 90 SER A N 1
ATOM 688 C CA . SER A 1 90 ? -3.282 6.674 -0.733 1.00 97.12 90 SER A CA 1
ATOM 689 C C . SER A 1 90 ? -3.673 7.435 0.531 1.00 97.12 90 SER A C 1
ATOM 691 O O . SER A 1 90 ? -4.185 6.856 1.490 1.00 97.12 90 SER A O 1
ATOM 693 N N . GLN A 1 91 ? -3.478 8.752 0.512 1.00 96.00 91 GLN A N 1
ATOM 694 C CA . GLN A 1 91 ? -3.984 9.636 1.556 1.00 96.00 91 GLN A CA 1
ATOM 695 C C . GLN A 1 91 ? -5.499 9.476 1.766 1.00 96.00 91 GLN A C 1
ATOM 697 O O . GLN A 1 91 ? -5.928 9.349 2.905 1.00 96.00 91 GLN A O 1
ATOM 702 N N . GLU A 1 92 ? -6.290 9.381 0.691 1.00 95.12 92 GLU A N 1
ATOM 703 C CA . GLU A 1 92 ? -7.747 9.185 0.781 1.00 95.12 92 GLU A CA 1
ATOM 704 C C . GLU A 1 92 ? -8.113 7.916 1.571 1.00 95.12 92 GLU A C 1
ATOM 706 O O . GLU A 1 92 ? -8.986 7.946 2.439 1.00 95.12 92 GLU A O 1
ATOM 711 N N . LEU A 1 93 ? -7.422 6.796 1.316 1.00 96.81 93 LEU A N 1
ATOM 712 C CA . LEU A 1 93 ? -7.632 5.562 2.074 1.00 96.81 93 LEU A CA 1
ATOM 713 C C . LEU A 1 93 ? -7.329 5.790 3.562 1.00 96.81 93 LEU A C 1
ATOM 715 O O . LEU A 1 93 ? -8.094 5.370 4.428 1.00 96.81 93 LEU A O 1
ATOM 719 N N . MET A 1 94 ? -6.222 6.468 3.857 1.00 96.69 94 MET A N 1
ATOM 720 C CA . MET A 1 94 ? -5.775 6.728 5.224 1.00 96.69 94 MET A CA 1
ATOM 721 C C . MET A 1 94 ? -6.713 7.666 5.989 1.00 9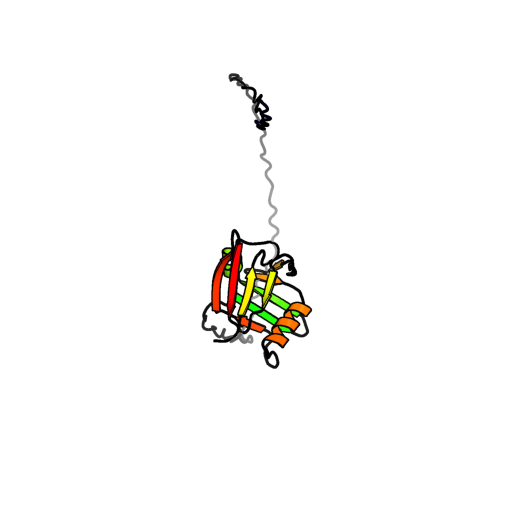6.69 94 MET A C 1
ATOM 723 O O . MET A 1 94 ? -6.976 7.413 7.163 1.00 96.69 94 MET A O 1
ATOM 727 N N . GLU A 1 95 ? -7.275 8.677 5.327 1.00 96.06 95 GLU A N 1
ATOM 728 C CA . GLU A 1 95 ? -8.300 9.566 5.887 1.00 96.06 95 GLU A CA 1
ATOM 729 C C . GLU A 1 95 ? -9.544 8.774 6.308 1.00 96.06 95 GLU A C 1
ATOM 731 O O . GLU A 1 95 ? -10.031 8.914 7.431 1.00 96.06 95 GLU A O 1
ATOM 736 N N . ARG A 1 96 ? -10.012 7.852 5.453 1.00 96.31 96 ARG A N 1
ATOM 737 C CA . ARG A 1 96 ? -11.156 6.968 5.755 1.00 96.31 96 ARG A CA 1
ATOM 738 C C . ARG A 1 96 ? -10.880 5.979 6.886 1.00 96.31 96 ARG A C 1
ATOM 740 O O . ARG A 1 96 ? -11.817 5.537 7.551 1.00 96.31 96 ARG A O 1
ATOM 747 N N . LEU A 1 97 ? -9.615 5.618 7.092 1.00 96.62 97 LEU A N 1
ATOM 748 C CA . LEU A 1 97 ? -9.173 4.775 8.202 1.00 96.62 97 LEU A CA 1
ATOM 749 C C . LEU A 1 97 ? -8.856 5.574 9.478 1.00 96.62 97 LEU A C 1
ATOM 751 O O . LEU A 1 97 ? -8.513 4.955 10.483 1.00 96.62 97 LEU A O 1
ATOM 755 N N . HIS A 1 98 ? -8.993 6.905 9.462 1.00 95.81 98 HIS A N 1
ATOM 756 C CA . HIS A 1 98 ? -8.647 7.815 10.562 1.00 95.81 98 HIS A CA 1
ATOM 757 C C . HIS A 1 98 ? -7.152 7.822 10.928 1.00 95.81 98 HIS A C 1
ATOM 759 O O . HIS A 1 98 ? -6.787 7.879 12.100 1.00 95.81 98 HIS A O 1
ATOM 765 N N . HIS A 1 99 ? -6.282 7.767 9.915 1.00 95.62 99 HIS A N 1
ATOM 766 C CA . HIS A 1 99 ? -4.823 7.904 10.032 1.00 95.62 99 HIS A CA 1
ATOM 767 C C . HIS A 1 99 ? -4.166 7.031 11.121 1.00 95.62 99 HIS A C 1
ATOM 769 O O . HIS A 1 99 ? -3.433 7.535 11.979 1.00 95.62 99 HIS A O 1
ATOM 775 N N . PRO A 1 100 ? -4.381 5.705 11.115 1.00 96.69 100 PRO A N 1
ATOM 776 C CA . PRO A 1 100 ? -3.752 4.841 12.096 1.00 96.69 100 PRO A CA 1
ATOM 777 C C . PRO A 1 100 ? -2.238 4.758 11.853 1.00 96.69 100 PRO A C 1
ATOM 779 O O . PRO A 1 100 ? -1.772 4.709 10.714 1.00 96.69 100 PRO A O 1
ATOM 782 N N . LYS A 1 101 ? -1.450 4.669 12.933 1.00 96.56 101 LYS A N 1
ATOM 783 C CA . LYS A 1 101 ? 0.020 4.509 12.852 1.00 96.56 101 LYS A CA 1
ATOM 784 C C . LYS A 1 101 ? 0.438 3.169 12.235 1.00 96.56 101 LYS A C 1
ATOM 786 O O . LYS A 1 101 ? 1.516 3.044 11.650 1.00 96.56 101 LYS A O 1
ATOM 791 N N . THR A 1 102 ? -0.408 2.157 12.398 1.00 97.69 102 THR A N 1
ATOM 792 C CA . THR A 1 102 ? -0.219 0.804 11.881 1.00 97.69 102 THR A CA 1
ATOM 793 C C . THR A 1 102 ? -1.497 0.311 11.232 1.00 97.69 102 THR A C 1
ATOM 795 O O . THR A 1 102 ? -2.584 0.642 11.698 1.00 97.69 102 THR A O 1
ATOM 798 N N . VAL A 1 103 ? -1.374 -0.534 10.215 1.00 98.19 103 VAL A N 1
ATOM 799 C CA . VAL A 1 103 ? -2.519 -1.215 9.598 1.00 98.19 103 VAL A CA 1
ATOM 800 C C . VAL A 1 103 ? -2.337 -2.720 9.630 1.00 98.19 103 VAL A C 1
ATOM 802 O O . VAL A 1 103 ? -1.218 -3.227 9.593 1.00 98.19 103 VAL A O 1
ATOM 805 N N . GLN A 1 104 ? -3.450 -3.433 9.660 1.00 98.31 104 GLN A N 1
ATOM 806 C CA . GLN A 1 104 ? -3.520 -4.867 9.449 1.00 98.31 104 GLN A CA 1
ATOM 807 C C . GLN A 1 104 ? -4.065 -5.142 8.050 1.00 98.31 104 GLN A C 1
ATOM 809 O O . GLN A 1 104 ? -4.920 -4.408 7.546 1.00 98.31 104 GLN A O 1
ATOM 814 N N . ILE A 1 105 ? -3.543 -6.196 7.426 1.00 98.19 105 ILE A N 1
ATOM 815 C CA . ILE A 1 105 ? -3.917 -6.606 6.073 1.00 98.19 105 ILE A CA 1
ATOM 816 C C . ILE A 1 105 ? -4.442 -8.036 6.120 1.00 98.19 105 ILE A C 1
ATOM 818 O O . ILE A 1 105 ? -3.812 -8.919 6.700 1.00 98.19 105 ILE A O 1
ATOM 822 N N . GLY A 1 106 ? -5.595 -8.251 5.495 1.00 96.88 106 GLY A N 1
ATOM 823 C CA . GLY A 1 106 ? -6.208 -9.558 5.299 1.00 96.88 106 GLY A CA 1
ATOM 824 C C . GLY A 1 106 ? -6.483 -9.826 3.823 1.00 96.88 106 GLY A C 1
ATOM 825 O O . GLY A 1 106 ? -6.568 -8.902 3.011 1.00 96.88 106 GLY A O 1
ATOM 826 N N . TYR A 1 107 ? -6.652 -11.098 3.473 1.00 96.56 107 TYR A N 1
ATOM 827 C CA . TYR A 1 107 ? -6.873 -11.512 2.091 1.00 96.56 107 TYR A CA 1
ATOM 828 C C . TYR A 1 107 ? -8.229 -12.194 1.909 1.00 96.56 107 TYR A C 1
ATOM 830 O O . TYR A 1 107 ? -8.582 -13.103 2.659 1.00 96.56 107 TYR A O 1
ATOM 838 N N . GLY A 1 108 ? -8.963 -11.773 0.882 1.00 94.06 108 GLY A N 1
ATOM 839 C CA . GLY A 1 108 ? -10.125 -12.462 0.331 1.00 94.06 108 GLY A CA 1
ATOM 840 C C . GLY A 1 108 ? -9.762 -13.249 -0.930 1.00 94.06 108 GLY A C 1
ATOM 841 O O . GLY A 1 108 ? -8.590 -13.537 -1.183 1.00 94.06 108 GLY A O 1
ATOM 842 N N . GLU A 1 109 ? -10.776 -13.629 -1.703 1.00 92.94 109 GLU A N 1
ATOM 843 C CA . GLU A 1 109 ? -10.613 -14.284 -3.011 1.00 92.94 109 GLU A CA 1
ATOM 844 C C . GLU A 1 109 ? -10.156 -13.288 -4.089 1.00 92.94 109 GLU A C 1
ATOM 846 O O . GLU A 1 109 ? -9.202 -13.544 -4.816 1.00 92.94 109 GLU A O 1
ATOM 851 N N . ASP A 1 110 ? -10.783 -12.116 -4.123 1.00 94.69 110 ASP A N 1
ATOM 852 C CA . ASP A 1 110 ? -10.637 -11.066 -5.138 1.00 94.69 110 ASP A CA 1
ATOM 853 C C . ASP A 1 110 ? -10.332 -9.685 -4.534 1.00 94.69 110 ASP A C 1
ATOM 855 O O . ASP A 1 110 ? -10.309 -8.674 -5.234 1.00 94.69 110 ASP A O 1
ATOM 859 N N . ARG A 1 111 ? -10.095 -9.629 -3.221 1.00 96.00 111 ARG A N 1
ATOM 860 C CA . ARG A 1 111 ? -10.000 -8.375 -2.469 1.00 96.00 111 ARG A CA 1
ATOM 861 C C . ARG A 1 111 ? -9.017 -8.433 -1.317 1.00 96.00 111 ARG A C 1
ATOM 863 O O . ARG A 1 111 ? -8.859 -9.459 -0.658 1.00 96.00 111 ARG A O 1
ATOM 870 N N . ILE A 1 112 ? -8.428 -7.288 -1.012 1.00 98.19 112 ILE A N 1
ATOM 871 C CA . ILE A 1 112 ? -7.522 -7.082 0.116 1.00 98.19 112 ILE A CA 1
ATOM 872 C C . ILE A 1 112 ? -8.249 -6.237 1.161 1.00 98.19 112 ILE A C 1
ATOM 874 O O . ILE A 1 112 ? -8.740 -5.153 0.855 1.00 98.19 112 ILE A O 1
ATOM 878 N N . ALA A 1 113 ? -8.329 -6.736 2.391 1.00 97.94 113 ALA A N 1
ATOM 879 C CA . ALA A 1 113 ? -8.874 -5.992 3.519 1.00 97.94 113 ALA A CA 1
ATOM 880 C C . ALA A 1 113 ? -7.755 -5.204 4.206 1.00 97.94 113 ALA A C 1
ATOM 882 O O . ALA A 1 113 ? -6.721 -5.780 4.540 1.00 97.94 113 ALA A O 1
ATOM 883 N N . VAL A 1 114 ? -7.969 -3.913 4.445 1.00 98.25 114 VAL A N 1
ATOM 884 C CA . VAL A 1 114 ? -7.045 -3.033 5.170 1.00 98.25 114 VAL A CA 1
ATOM 885 C C . VAL A 1 114 ? -7.817 -2.300 6.260 1.00 98.25 114 VAL A C 1
ATOM 887 O O . VAL A 1 114 ? -8.866 -1.711 5.999 1.00 98.25 114 VAL A O 1
ATOM 890 N N . SER A 1 115 ? -7.316 -2.334 7.491 1.00 98.00 115 SER A N 1
ATOM 891 C CA . SER A 1 115 ? -7.899 -1.593 8.614 1.00 98.00 115 SER A CA 1
ATOM 892 C C . SER A 1 115 ? -6.840 -1.266 9.660 1.00 98.00 115 SER A C 1
ATOM 894 O O . SER A 1 115 ? -5.775 -1.880 9.678 1.00 98.00 115 SER A O 1
ATOM 896 N N . ALA A 1 116 ? -7.142 -0.335 10.565 1.00 97.44 116 ALA A N 1
ATOM 897 C CA . ALA A 1 116 ? -6.361 -0.145 11.784 1.00 97.44 116 ALA A CA 1
ATOM 898 C C . ALA A 1 116 ? -6.293 -1.443 12.611 1.00 97.44 116 ALA A C 1
ATOM 900 O O . ALA A 1 116 ? -5.246 -1.766 13.169 1.00 97.44 116 ALA A O 1
ATOM 901 N N . TYR A 1 117 ? -7.397 -2.201 12.651 1.00 96.38 117 TYR A N 1
ATOM 902 C CA . TYR A 1 117 ? -7.492 -3.464 13.376 1.00 96.38 117 TYR A CA 1
ATOM 903 C C . TYR A 1 117 ? -8.608 -4.356 12.805 1.00 96.38 117 TYR A C 1
ATOM 905 O O . TYR A 1 117 ? -9.772 -3.959 12.758 1.00 96.38 117 TYR A O 1
ATOM 913 N N . LEU A 1 118 ? -8.227 -5.563 12.388 1.00 94.50 118 LEU A N 1
ATOM 914 C CA . LEU A 1 118 ? -9.061 -6.655 11.879 1.00 94.50 118 LEU A CA 1
ATOM 915 C C . LEU A 1 118 ? -9.232 -7.788 12.910 1.00 94.50 118 LEU A C 1
ATOM 917 O O . LEU A 1 118 ? -10.237 -8.498 12.867 1.00 94.50 118 LEU A O 1
ATOM 921 N N . GLY A 1 119 ? -8.258 -7.979 13.808 1.00 93.31 119 GLY A N 1
ATOM 922 C CA . GLY A 1 119 ? -8.264 -9.016 14.847 1.00 93.31 119 GLY A CA 1
ATOM 923 C C . GLY A 1 119 ? -6.864 -9.340 15.381 1.00 93.31 119 GLY A C 1
ATOM 924 O O . GLY A 1 119 ? -5.854 -8.969 14.779 1.00 93.31 119 GLY A O 1
ATOM 925 N N . ASP A 1 120 ? -6.796 -10.068 16.495 1.00 93.12 120 ASP A N 1
ATOM 926 C CA . ASP A 1 120 ? -5.538 -10.364 17.207 1.00 93.12 120 ASP A CA 1
ATOM 927 C C . ASP A 1 120 ? -4.583 -11.277 16.427 1.00 93.12 120 ASP A C 1
ATOM 929 O O . ASP A 1 120 ? -3.368 -11.220 16.595 1.00 93.12 120 ASP A O 1
ATOM 933 N N . GLN A 1 121 ? -5.124 -12.109 15.540 1.00 93.88 121 GLN A N 1
ATOM 934 C CA . GLN A 1 121 ? -4.352 -13.016 14.696 1.00 93.88 121 GLN A CA 1
ATOM 935 C C . GLN A 1 121 ? -3.645 -12.317 13.525 1.00 93.88 121 GLN A C 1
ATOM 937 O O . GLN A 1 121 ? -2.829 -12.939 12.844 1.00 93.88 121 GLN A O 1
ATOM 942 N N . PHE A 1 122 ? -3.979 -11.055 13.239 1.00 95.75 122 PHE A N 1
ATOM 943 C CA . PHE A 1 122 ? -3.408 -10.327 12.111 1.00 95.75 122 PHE A CA 1
ATOM 944 C C . PHE A 1 122 ? -2.136 -9.583 12.512 1.00 95.75 122 PHE A C 1
ATOM 946 O O . PHE A 1 122 ? -2.044 -8.951 13.562 1.00 95.75 122 PHE A O 1
ATOM 953 N N . THR A 1 123 ? -1.143 -9.605 11.625 1.00 97.06 123 THR A N 1
ATOM 954 C CA . THR A 1 123 ? 0.080 -8.823 11.810 1.00 97.06 123 THR A CA 1
ATOM 955 C C . THR A 1 123 ? -0.190 -7.337 11.587 1.00 97.06 123 THR A C 1
ATOM 957 O O . THR A 1 123 ? -0.748 -6.947 10.561 1.00 97.06 123 THR A O 1
ATOM 960 N N . SER A 1 124 ? 0.262 -6.504 12.524 1.00 97.75 124 SER A N 1
ATOM 961 C CA . SER A 1 124 ? 0.245 -5.047 12.387 1.00 97.75 124 SER A CA 1
ATOM 962 C C . SER A 1 124 ? 1.504 -4.549 11.678 1.00 97.75 124 SER A C 1
ATOM 964 O O . SER A 1 124 ? 2.631 -4.811 12.102 1.00 97.75 124 SER A O 1
ATOM 966 N N . TYR A 1 125 ? 1.316 -3.792 10.604 1.00 98.06 125 TYR A N 1
ATOM 967 C CA . TYR A 1 125 ? 2.381 -3.206 9.801 1.00 98.06 125 TYR A CA 1
ATOM 968 C C . TYR A 1 125 ? 2.518 -1.717 10.103 1.00 98.06 125 TYR A C 1
ATOM 970 O O . TYR A 1 125 ? 1.570 -0.952 9.931 1.00 98.06 125 TYR A O 1
ATOM 978 N N . SER A 1 126 ? 3.712 -1.291 10.517 1.00 97.38 126 SER A N 1
ATOM 979 C CA . SER A 1 126 ? 4.036 0.130 10.619 1.00 97.38 126 SER A CA 1
ATOM 980 C C . SER A 1 126 ? 4.251 0.752 9.244 1.00 97.38 126 SER A C 1
ATOM 982 O O . SER A 1 126 ? 4.785 0.121 8.325 1.00 97.38 126 SER A O 1
ATOM 984 N N . MET A 1 127 ? 3.834 2.008 9.117 1.00 96.75 127 MET A N 1
ATOM 985 C CA . MET A 1 127 ? 3.934 2.779 7.884 1.00 96.75 127 MET A CA 1
ATOM 986 C C . MET A 1 127 ? 4.874 3.966 8.051 1.00 96.75 127 MET A C 1
ATOM 988 O O . MET A 1 127 ? 5.070 4.478 9.151 1.00 96.75 127 MET A O 1
ATOM 992 N N . ARG A 1 128 ? 5.446 4.412 6.933 1.00 96.56 128 ARG A N 1
ATOM 993 C CA . ARG A 1 128 ? 6.135 5.699 6.823 1.00 96.56 128 ARG A CA 1
ATOM 994 C C . ARG A 1 128 ? 5.395 6.587 5.844 1.00 96.56 128 ARG A C 1
ATOM 996 O O . ARG A 1 128 ? 4.989 6.115 4.785 1.00 96.56 128 ARG A O 1
ATOM 1003 N N . GLU A 1 129 ? 5.265 7.859 6.167 1.00 95.12 129 GLU A N 1
ATOM 1004 C CA . GLU A 1 129 ? 4.729 8.838 5.230 1.00 95.12 129 GLU A CA 1
ATOM 1005 C C . GLU A 1 129 ? 5.765 9.157 4.147 1.00 95.12 129 GLU A C 1
ATOM 1007 O O . GLU A 1 129 ? 6.972 9.212 4.397 1.00 95.12 129 GLU A O 1
ATOM 1012 N N . SER A 1 130 ? 5.297 9.300 2.912 1.00 92.50 130 SER A N 1
ATOM 1013 C CA . SER A 1 130 ? 6.111 9.683 1.764 1.00 92.50 130 SER A CA 1
ATOM 1014 C C . SER A 1 130 ? 5.232 10.453 0.783 1.00 92.50 130 SER A C 1
ATOM 1016 O O . SER A 1 130 ? 4.462 9.865 0.020 1.00 92.50 130 SER A O 1
ATOM 1018 N N . GLY A 1 131 ? 5.315 11.785 0.840 1.00 92.12 131 GLY A N 1
ATOM 1019 C CA . GLY A 1 131 ? 4.374 12.658 0.139 1.00 92.12 131 GLY A CA 1
ATOM 1020 C C . GLY A 1 131 ? 2.936 12.391 0.596 1.00 92.12 131 GLY A C 1
ATOM 1021 O O . GLY A 1 131 ? 2.679 12.247 1.784 1.00 92.12 131 GLY A O 1
ATOM 1022 N N . THR A 1 132 ? 2.010 12.247 -0.351 1.00 92.31 132 THR A N 1
ATOM 1023 C CA . THR A 1 132 ? 0.578 11.980 -0.101 1.00 92.31 132 THR A CA 1
ATOM 1024 C C . THR A 1 132 ? 0.251 10.492 0.081 1.00 92.31 132 THR A C 1
ATOM 1026 O O . THR A 1 132 ? -0.855 10.034 -0.221 1.00 92.31 132 THR A O 1
ATOM 1029 N N . LYS A 1 133 ? 1.231 9.683 0.494 1.00 95.81 133 LYS A N 1
ATOM 1030 C CA . LYS A 1 133 ? 1.071 8.232 0.629 1.00 95.81 133 LYS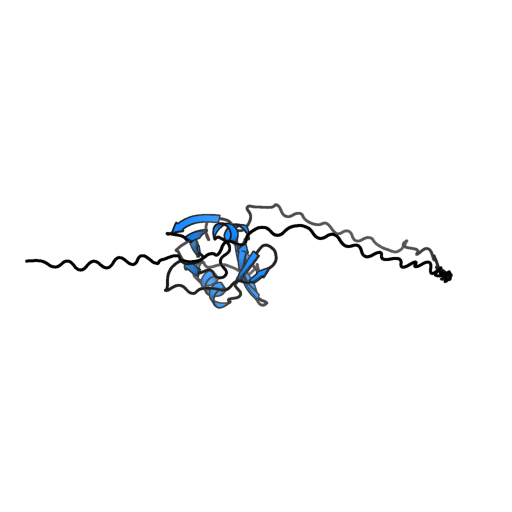 A CA 1
ATOM 1031 C C . LYS A 1 133 ? 1.668 7.720 1.928 1.00 95.81 133 LYS A C 1
ATOM 1033 O O . LYS A 1 133 ? 2.731 8.167 2.358 1.00 95.81 133 LYS A O 1
ATOM 1038 N N . SER A 1 134 ? 1.034 6.696 2.483 1.00 97.69 134 SER A N 1
ATOM 1039 C CA . SER A 1 134 ? 1.586 5.900 3.579 1.00 97.69 134 SER A CA 1
ATOM 1040 C C . SER A 1 134 ? 2.187 4.612 3.020 1.00 97.69 134 SER A C 1
ATOM 1042 O O . SER A 1 134 ? 1.559 3.901 2.239 1.00 97.69 134 SER A O 1
ATOM 1044 N N . ILE A 1 135 ? 3.436 4.322 3.376 1.00 98.06 135 ILE A N 1
ATOM 1045 C CA . ILE A 1 135 ? 4.251 3.270 2.765 1.00 98.06 135 ILE A CA 1
ATOM 1046 C C . ILE A 1 135 ? 4.589 2.183 3.782 1.00 98.06 135 ILE A C 1
ATOM 1048 O O . ILE A 1 135 ? 5.165 2.462 4.834 1.00 98.06 135 ILE A O 1
ATOM 1052 N N . ILE A 1 136 ? 4.323 0.929 3.423 1.00 98.31 136 ILE A N 1
ATOM 1053 C CA . ILE A 1 136 ? 4.748 -0.265 4.156 1.00 98.31 136 ILE A CA 1
ATOM 1054 C C . ILE A 1 136 ? 5.941 -0.887 3.427 1.00 98.31 136 ILE A C 1
ATOM 1056 O O . ILE A 1 136 ? 5.813 -1.411 2.318 1.00 98.31 136 ILE A O 1
ATOM 1060 N N . TYR A 1 137 ? 7.108 -0.874 4.069 1.00 96.94 137 TYR A N 1
ATOM 1061 C CA . TYR A 1 137 ? 8.324 -1.519 3.565 1.00 96.94 137 TYR A CA 1
ATOM 1062 C C . TYR A 1 137 ? 8.431 -2.955 4.088 1.00 96.94 137 TYR A C 1
ATOM 1064 O O . TYR A 1 137 ? 9.097 -3.214 5.095 1.00 96.94 137 TYR A O 1
ATOM 1072 N N . ARG A 1 138 ? 7.739 -3.895 3.433 1.00 96.88 138 ARG A N 1
ATOM 1073 C CA . ARG A 1 138 ? 7.763 -5.329 3.774 1.00 96.88 138 ARG A CA 1
ATOM 1074 C C . ARG A 1 138 ? 7.769 -6.181 2.507 1.00 96.88 138 ARG A C 1
ATOM 1076 O O . ARG A 1 138 ? 6.757 -6.292 1.825 1.00 96.88 138 ARG A O 1
ATOM 1083 N N . SER A 1 139 ? 8.913 -6.789 2.201 1.00 96.81 139 SER A N 1
ATOM 1084 C CA . SER A 1 139 ? 9.092 -7.621 1.004 1.00 96.81 139 SER A CA 1
ATOM 1085 C C . SER A 1 139 ? 8.231 -8.883 1.030 1.00 96.81 139 SER A C 1
ATOM 1087 O O . SER A 1 139 ? 7.638 -9.226 0.015 1.00 96.81 139 SER A O 1
ATOM 1089 N N . GLU A 1 140 ? 8.113 -9.545 2.181 1.00 97.12 140 GLU A N 1
ATOM 1090 C CA . GLU A 1 140 ? 7.270 -10.739 2.337 1.00 97.12 140 GLU A CA 1
ATOM 1091 C C . GLU A 1 140 ? 5.792 -10.443 2.081 1.00 97.12 140 GLU A C 1
ATOM 1093 O O . GLU A 1 140 ? 5.138 -11.203 1.378 1.00 97.12 140 GLU A O 1
ATOM 1098 N N . LEU A 1 141 ? 5.288 -9.304 2.570 1.00 97.75 141 LEU A N 1
ATOM 1099 C CA . LEU A 1 141 ? 3.923 -8.848 2.295 1.00 97.75 141 LEU A CA 1
ATOM 1100 C C . LEU A 1 141 ? 3.699 -8.645 0.791 1.00 97.75 141 LEU A C 1
ATOM 1102 O O . LEU A 1 141 ? 2.703 -9.108 0.245 1.00 97.75 141 LEU A O 1
ATOM 1106 N N . VAL A 1 142 ? 4.639 -7.980 0.112 1.00 98.12 142 VAL A N 1
ATOM 1107 C CA . VAL A 1 142 ? 4.558 -7.776 -1.341 1.00 98.12 142 VAL A CA 1
ATOM 1108 C C . VAL A 1 142 ? 4.543 -9.111 -2.078 1.00 98.12 142 VAL A C 1
ATOM 1110 O O . VAL A 1 142 ? 3.687 -9.301 -2.932 1.00 98.12 142 VAL A O 1
ATOM 1113 N N . LYS A 1 143 ? 5.428 -10.050 -1.722 1.00 97.50 143 LYS A N 1
ATOM 1114 C CA . LYS A 1 143 ? 5.462 -11.389 -2.331 1.00 97.50 143 LYS A CA 1
ATOM 1115 C C . LYS A 1 143 ? 4.158 -12.150 -2.110 1.00 97.50 143 LYS A C 1
ATOM 1117 O O . LYS A 1 143 ? 3.593 -12.642 -3.072 1.00 97.50 143 LYS A O 1
ATOM 1122 N N . GLN A 1 144 ? 3.630 -12.161 -0.884 1.00 97.56 144 GLN A N 1
ATOM 1123 C CA . GLN A 1 144 ? 2.349 -12.809 -0.587 1.00 97.56 144 GLN A CA 1
ATOM 1124 C C . GLN A 1 144 ? 1.201 -12.242 -1.427 1.00 97.56 144 GLN A C 1
ATOM 1126 O O . GLN A 1 144 ? 0.391 -13.010 -1.937 1.00 97.56 144 GLN A O 1
ATOM 1131 N N . ILE A 1 145 ? 1.129 -10.916 -1.588 1.00 97.69 145 ILE A N 1
ATOM 1132 C CA . ILE A 1 145 ? 0.112 -10.275 -2.432 1.00 97.69 145 ILE A CA 1
ATOM 1133 C C . ILE A 1 145 ? 0.310 -10.672 -3.899 1.00 97.69 145 ILE A C 1
ATOM 1135 O O . ILE A 1 145 ? -0.650 -11.068 -4.557 1.00 97.69 145 ILE A O 1
ATOM 1139 N N . THR A 1 146 ? 1.542 -10.585 -4.402 1.00 96.81 146 THR A N 1
ATOM 1140 C CA . THR A 1 146 ? 1.885 -10.936 -5.785 1.00 96.81 146 THR A CA 1
ATOM 1141 C C . THR A 1 146 ? 1.526 -12.383 -6.105 1.00 96.81 146 THR A C 1
ATOM 1143 O O . THR A 1 146 ? 0.807 -12.620 -7.071 1.00 96.81 146 THR A O 1
ATOM 1146 N N . ASP A 1 147 ? 1.963 -13.325 -5.270 1.00 96.75 147 ASP A N 1
ATOM 1147 C CA . ASP A 1 147 ? 1.760 -14.759 -5.478 1.00 96.75 147 ASP A CA 1
ATOM 1148 C C . ASP A 1 147 ? 0.278 -15.133 -5.352 1.00 96.75 147 ASP A C 1
ATOM 1150 O O . ASP A 1 147 ? -0.239 -15.930 -6.132 1.00 96.75 147 ASP A O 1
ATOM 1154 N N . ARG A 1 148 ? -0.439 -14.542 -4.385 1.00 96.62 148 ARG A N 1
ATOM 1155 C CA . ARG A 1 148 ? -1.853 -14.859 -4.144 1.00 96.62 148 ARG A CA 1
ATOM 1156 C C . ARG A 1 148 ? -2.756 -14.448 -5.301 1.00 96.62 148 ARG A C 1
ATOM 1158 O O . ARG A 1 148 ? -3.715 -15.158 -5.594 1.00 96.62 148 ARG A O 1
ATOM 1165 N N . TYR A 1 149 ? -2.494 -13.289 -5.895 1.00 96.75 149 TYR A N 1
ATOM 1166 C CA . TYR A 1 149 ? -3.351 -12.723 -6.935 1.00 96.75 149 TYR A CA 1
ATOM 1167 C C . TYR A 1 149 ? -2.759 -12.835 -8.341 1.00 96.75 149 TYR A C 1
ATOM 1169 O O . TYR A 1 149 ? -3.327 -12.259 -9.266 1.00 96.75 149 TYR A O 1
ATOM 1177 N N . ASP A 1 150 ? -1.659 -13.579 -8.495 1.00 96.25 150 ASP A N 1
ATOM 1178 C CA . ASP A 1 150 ? -0.957 -13.799 -9.764 1.00 96.25 150 ASP A CA 1
ATOM 1179 C C . ASP A 1 150 ? -0.626 -12.477 -10.485 1.00 96.25 150 ASP A C 1
ATOM 1181 O O . ASP A 1 150 ? -0.941 -12.252 -11.655 1.00 96.25 150 ASP A O 1
ATOM 1185 N N . LEU A 1 151 ? -0.056 -11.531 -9.732 1.00 95.88 151 LEU A N 1
ATOM 1186 C CA . LEU A 1 151 ? 0.248 -10.197 -10.245 1.00 95.88 151 LEU A CA 1
ATOM 1187 C C . LEU A 1 151 ? 1.515 -10.217 -11.113 1.00 95.88 151 LEU A C 1
ATOM 1189 O O . LEU A 1 151 ? 2.613 -10.469 -10.617 1.00 95.88 151 LEU A O 1
ATOM 1193 N N . ASP A 1 152 ? 1.390 -9.856 -12.391 1.00 95.44 152 ASP A N 1
ATOM 1194 C CA . ASP A 1 152 ? 2.530 -9.817 -13.313 1.00 95.44 152 ASP A CA 1
ATOM 1195 C C . ASP A 1 152 ? 3.285 -8.471 -13.293 1.00 95.44 152 ASP A C 1
ATOM 1197 O O . ASP A 1 152 ? 2.770 -7.417 -13.683 1.00 95.44 152 ASP A O 1
ATOM 1201 N N . PHE A 1 153 ? 4.556 -8.529 -12.884 1.00 95.62 153 PHE A N 1
ATOM 1202 C CA . PHE A 1 153 ? 5.504 -7.407 -12.869 1.00 95.62 153 PHE A CA 1
ATOM 1203 C C . PHE A 1 153 ? 6.605 -7.521 -13.941 1.00 95.62 153 PHE A C 1
ATOM 1205 O O . PHE A 1 153 ? 7.593 -6.789 -13.896 1.00 95.62 153 PHE A O 1
ATOM 1212 N N . SER A 1 154 ? 6.471 -8.421 -14.919 1.00 93.88 154 SER A N 1
ATOM 1213 C CA . SER A 1 154 ? 7.477 -8.659 -15.966 1.00 93.88 154 SER A CA 1
ATOM 1214 C C . SER A 1 154 ? 7.877 -7.392 -16.738 1.00 93.88 154 SER A C 1
ATOM 1216 O O . SER A 1 154 ? 9.052 -7.191 -17.047 1.00 93.88 154 SER A O 1
ATOM 1218 N N . ASN A 1 155 ? 6.911 -6.509 -17.003 1.00 94.44 155 ASN A N 1
ATOM 1219 C CA . ASN A 1 155 ? 7.083 -5.278 -17.777 1.00 94.44 155 ASN A CA 1
ATOM 1220 C C . ASN A 1 155 ? 6.754 -3.995 -16.998 1.00 94.44 155 ASN A C 1
ATOM 1222 O O . ASN A 1 155 ? 6.642 -2.920 -17.590 1.00 94.44 155 ASN A O 1
ATOM 1226 N N . ARG A 1 156 ? 6.568 -4.091 -15.678 1.00 95.12 156 ARG A N 1
ATOM 1227 C CA . ARG A 1 156 ? 6.151 -2.968 -14.830 1.00 95.12 156 ARG A CA 1
ATOM 1228 C C . ARG A 1 156 ? 6.718 -3.103 -13.429 1.00 95.12 156 ARG A C 1
ATOM 1230 O O . ARG A 1 156 ? 6.881 -4.195 -12.911 1.00 95.12 156 ARG A O 1
ATOM 1237 N N . THR A 1 157 ? 6.961 -1.977 -12.775 1.00 96.25 157 THR A N 1
ATOM 1238 C CA . THR A 1 157 ? 7.468 -1.958 -11.394 1.00 96.25 157 THR A CA 1
ATOM 1239 C C . THR A 1 157 ? 6.363 -1.804 -10.356 1.00 96.25 157 THR A C 1
ATOM 1241 O O . THR A 1 157 ? 6.609 -2.013 -9.168 1.00 96.25 157 THR A O 1
ATOM 1244 N N . SER A 1 158 ? 5.152 -1.432 -10.779 1.00 96.44 158 SER A N 1
ATOM 1245 C CA . SER A 1 158 ? 4.014 -1.252 -9.887 1.00 96.44 158 SER A CA 1
ATOM 1246 C C . SER A 1 158 ? 2.683 -1.617 -10.530 1.00 96.44 158 SER A C 1
ATOM 1248 O O . SER A 1 158 ? 2.468 -1.326 -11.708 1.00 96.44 158 SER A O 1
ATOM 1250 N N . ILE A 1 159 ? 1.767 -2.136 -9.719 1.00 96.06 159 ILE A N 1
ATOM 1251 C CA . ILE A 1 159 ? 0.344 -2.294 -10.034 1.00 96.06 159 ILE A CA 1
ATOM 1252 C C . ILE A 1 159 ? -0.439 -1.480 -9.009 1.00 96.06 159 ILE A C 1
ATOM 1254 O O . ILE A 1 159 ? -0.113 -1.504 -7.824 1.00 96.06 159 ILE A O 1
ATOM 1258 N N . THR A 1 160 ? -1.438 -0.731 -9.469 1.00 96.19 160 THR A N 1
ATOM 1259 C CA . THR A 1 160 ? -2.261 0.137 -8.624 1.00 96.19 160 THR A CA 1
ATOM 1260 C C . THR A 1 160 ? -3.720 -0.261 -8.748 1.00 96.19 160 THR A C 1
ATOM 1262 O O . THR A 1 160 ? -4.238 -0.337 -9.858 1.00 96.19 160 THR A O 1
ATOM 1265 N N . PHE A 1 161 ? -4.364 -0.474 -7.607 1.00 95.69 161 PHE A N 1
ATOM 1266 C CA . PHE A 1 161 ? -5.787 -0.741 -7.480 1.00 95.69 161 PHE A CA 1
ATOM 1267 C C . PHE A 1 161 ? -6.505 0.557 -7.133 1.00 95.69 161 PHE A C 1
ATOM 1269 O O . PHE A 1 161 ? -6.057 1.306 -6.258 1.00 95.69 161 PHE A O 1
ATOM 1276 N N . SER A 1 162 ? -7.612 0.823 -7.820 1.00 94.88 162 SER A N 1
ATOM 1277 C CA . SER A 1 162 ? -8.426 2.026 -7.611 1.00 94.88 162 SER A CA 1
ATOM 1278 C C . SER A 1 162 ? -9.810 1.710 -7.055 1.00 94.88 162 SER A C 1
ATOM 1280 O O . SER A 1 162 ? -10.510 2.628 -6.634 1.00 94.88 162 SER A O 1
ATOM 1282 N N . ASP A 1 163 ? -10.242 0.447 -7.076 1.00 94.75 163 ASP A N 1
ATOM 1283 C CA . ASP A 1 163 ? -11.569 0.080 -6.603 1.00 94.75 163 ASP A CA 1
ATOM 1284 C C . ASP A 1 163 ? -11.573 -0.353 -5.138 1.00 94.75 163 ASP A C 1
ATOM 1286 O O . ASP A 1 163 ? -10.769 -1.180 -4.710 1.00 94.75 163 ASP A O 1
ATOM 1290 N N . VAL A 1 164 ? -12.463 0.259 -4.356 1.00 95.81 164 VAL A N 1
ATOM 1291 C CA . VAL A 1 164 ? -12.520 0.089 -2.906 1.00 95.81 164 VAL A CA 1
ATOM 1292 C C . VAL A 1 164 ? -13.941 0.230 -2.384 1.00 95.81 164 VAL A C 1
ATOM 1294 O O . VAL A 1 164 ? -14.710 1.090 -2.809 1.00 95.81 164 VAL A O 1
ATOM 1297 N N . THR A 1 165 ? -14.286 -0.601 -1.407 1.00 95.88 165 THR A N 1
ATOM 1298 C CA . THR A 1 165 ? -15.519 -0.494 -0.624 1.00 95.88 165 THR A CA 1
ATOM 1299 C C . THR A 1 165 ? -15.180 -0.385 0.856 1.00 95.88 165 THR A C 1
ATOM 1301 O O . THR A 1 165 ? -14.358 -1.143 1.360 1.00 95.88 165 THR A O 1
ATOM 1304 N N . TYR A 1 16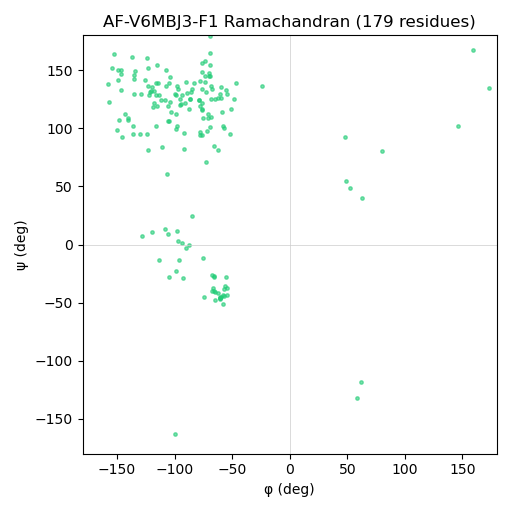6 ? -15.846 0.511 1.579 1.00 96.38 166 TYR A N 1
ATOM 1305 C CA . TYR A 1 166 ? -15.639 0.694 3.016 1.00 96.38 166 TYR A CA 1
ATOM 1306 C C . TYR A 1 166 ? -16.791 0.080 3.816 1.00 96.38 166 TYR A C 1
ATOM 1308 O O . TYR A 1 166 ? -17.955 0.223 3.438 1.00 96.38 166 TYR A O 1
ATOM 1316 N N . LYS A 1 167 ? -16.482 -0.587 4.933 1.00 95.75 167 LYS A N 1
ATOM 1317 C CA . LYS A 1 167 ? -17.477 -1.081 5.900 1.00 95.75 167 LYS A CA 1
ATOM 1318 C C . LYS A 1 167 ? -17.040 -0.770 7.327 1.00 95.75 167 LYS A C 1
ATOM 1320 O O . LYS A 1 167 ? -15.860 -0.879 7.647 1.00 95.75 167 LYS A O 1
ATOM 1325 N N . GLY A 1 168 ? -17.994 -0.420 8.185 1.00 94.25 168 GLY A N 1
ATOM 1326 C CA . GLY A 1 168 ? -17.749 -0.272 9.619 1.00 94.25 168 GLY A CA 1
ATOM 1327 C C . GLY A 1 168 ? -17.688 -1.627 10.328 1.00 94.25 168 GLY A C 1
ATOM 1328 O O . GLY A 1 168 ? -18.479 -2.524 10.032 1.00 94.25 168 GLY A O 1
ATOM 1329 N N . GLN A 1 169 ? -16.769 -1.758 11.279 1.00 88.12 169 GLN A N 1
ATOM 1330 C CA . GLN A 1 169 ? -16.636 -2.889 12.193 1.00 88.12 169 GLN A CA 1
ATOM 1331 C C . GLN A 1 169 ? -16.376 -2.345 13.606 1.00 88.12 169 GLN A C 1
ATOM 1333 O O . GLN A 1 169 ? -15.248 -2.019 13.978 1.00 88.12 169 GLN A O 1
ATOM 1338 N N . GLY A 1 170 ? -17.438 -2.209 14.403 1.00 86.06 170 GLY A N 1
ATOM 1339 C CA . GLY A 1 170 ? -17.352 -1.571 15.718 1.00 86.06 170 GLY A CA 1
ATOM 1340 C C . GLY A 1 170 ? -16.906 -0.112 15.596 1.00 86.06 170 GLY A C 1
ATOM 1341 O O . GLY A 1 170 ? -17.594 0.688 14.970 1.00 86.06 170 GLY A O 1
ATOM 1342 N N . LYS A 1 171 ? -15.751 0.222 16.185 1.00 88.31 171 LYS A N 1
ATOM 1343 C CA . LYS A 1 171 ? -15.138 1.563 16.108 1.00 88.31 171 LYS A CA 1
ATOM 1344 C C . LYS A 1 171 ? -14.173 1.734 14.927 1.00 88.31 171 LYS A C 1
ATOM 1346 O O . LYS A 1 171 ? -13.633 2.820 14.750 1.00 88.31 171 LYS A O 1
ATOM 1351 N N . ASN A 1 172 ? -13.944 0.680 14.143 1.00 91.75 172 ASN A N 1
ATOM 1352 C CA . ASN A 1 172 ? -12.971 0.681 13.056 1.00 91.75 172 ASN A CA 1
ATOM 1353 C C . ASN A 1 172 ? -13.662 0.715 11.693 1.00 91.75 172 ASN A C 1
ATOM 1355 O O . ASN A 1 172 ? -14.739 0.147 11.504 1.00 91.75 172 ASN A O 1
ATOM 1359 N N . THR A 1 173 ? -12.989 1.314 10.717 1.00 96.88 173 THR A N 1
ATOM 1360 C CA . THR A 1 173 ? -13.343 1.204 9.300 1.00 96.88 173 THR A CA 1
ATOM 1361 C C . THR A 1 173 ? -12.469 0.137 8.652 1.00 96.88 173 THR A C 1
ATOM 1363 O O . THR A 1 173 ? -11.261 0.086 8.887 1.00 96.88 173 THR A O 1
ATOM 1366 N N . VAL A 1 174 ? -13.064 -0.719 7.825 1.00 97.94 174 VAL A N 1
ATOM 1367 C CA . VAL A 1 174 ? -12.359 -1.699 6.993 1.00 97.94 174 VAL A CA 1
ATOM 1368 C C . VAL A 1 174 ? -12.521 -1.304 5.531 1.00 97.94 174 VAL A C 1
ATOM 1370 O O . VAL A 1 174 ? -13.643 -1.151 5.044 1.00 97.94 174 VAL A O 1
ATOM 1373 N N . ALA A 1 175 ? -11.403 -1.150 4.831 1.00 98.06 175 ALA A N 1
ATOM 1374 C CA . ALA A 1 175 ? -11.361 -0.942 3.393 1.00 98.06 175 ALA A CA 1
ATOM 1375 C C . ALA A 1 175 ? -11.149 -2.281 2.677 1.00 98.06 175 ALA A C 1
ATOM 1377 O O . ALA A 1 175 ? -10.190 -2.993 2.964 1.00 98.06 175 ALA A O 1
ATOM 1378 N N . PHE A 1 176 ? -12.032 -2.619 1.743 1.00 97.50 176 PHE A N 1
ATOM 1379 C CA . PHE A 1 176 ? -11.921 -3.774 0.856 1.00 97.50 176 PHE A CA 1
ATOM 1380 C C . PHE A 1 176 ? -11.514 -3.291 -0.529 1.00 97.50 176 PHE A C 1
ATOM 1382 O O . PHE A 1 176 ? -12.329 -2.697 -1.228 1.00 97.50 176 PHE A O 1
ATOM 1389 N N . ILE A 1 177 ? -10.259 -3.521 -0.893 1.00 97.62 177 ILE A N 1
ATOM 1390 C CA . ILE A 1 177 ? -9.661 -3.097 -2.159 1.00 97.62 177 ILE A CA 1
ATOM 1391 C C . ILE A 1 177 ? -9.772 -4.254 -3.145 1.00 97.62 177 ILE A C 1
ATOM 1393 O O . ILE A 1 177 ? -9.253 -5.334 -2.860 1.00 97.62 177 ILE A O 1
ATOM 1397 N N . HIS A 1 178 ? -10.439 -4.048 -4.275 1.00 95.50 178 HIS A N 1
ATOM 1398 C CA . HIS A 1 178 ? -10.672 -5.097 -5.269 1.00 95.50 178 HIS A CA 1
ATOM 1399 C C . HIS A 1 178 ? -9.483 -5.214 -6.226 1.00 95.50 178 HIS A C 1
ATOM 1401 O O . HIS A 1 178 ? -8.935 -4.214 -6.698 1.00 95.50 178 HIS A O 1
ATOM 1407 N N . VAL A 1 179 ? -9.048 -6.451 -6.460 1.00 91.94 179 VAL A N 1
ATOM 1408 C CA . VAL A 1 179 ? -7.843 -6.792 -7.237 1.00 91.94 179 VAL A CA 1
ATOM 1409 C C . VAL A 1 179 ? -8.188 -7.175 -8.679 1.00 91.94 179 VAL A C 1
ATOM 1411 O O . VAL A 1 179 ? -7.342 -7.051 -9.565 1.00 91.94 179 VAL A O 1
ATOM 1414 N N . LYS A 1 180 ? -9.428 -7.608 -8.924 1.00 80.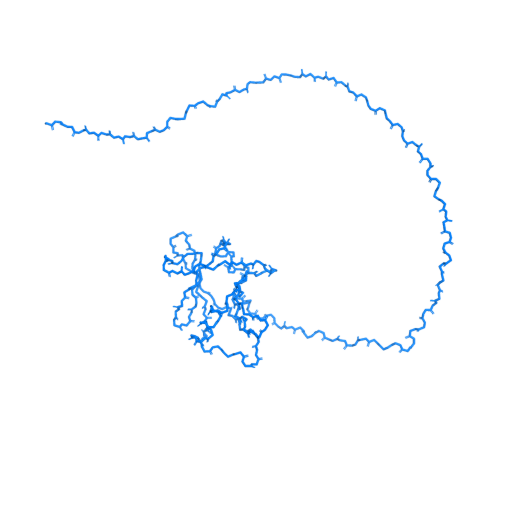50 180 LYS A N 1
ATOM 1415 C CA . LYS A 1 180 ? -9.986 -7.905 -10.247 1.00 80.50 180 LYS A CA 1
ATOM 1416 C C . LYS A 1 180 ? -11.274 -7.099 -10.430 1.00 80.50 180 LYS A C 1
ATOM 1418 O O . LYS A 1 180 ? -12.012 -6.932 -9.463 1.00 80.50 180 LYS A O 1
ATOM 1423 N N . GLU A 1 181 ? -11.494 -6.596 -11.643 1.00 57.25 181 GLU A N 1
ATOM 1424 C CA . GLU A 1 181 ? -12.801 -6.091 -12.099 1.00 57.25 181 GLU A CA 1
ATOM 1425 C C . GLU A 1 181 ? -13.670 -7.240 -12.622 1.00 57.25 181 GLU A C 1
ATOM 1427 O O . GLU A 1 181 ? -13.093 -8.198 -13.195 1.00 57.25 181 GLU A O 1
#

Solvent-accessible surface area (backbone atoms only — not comparable to full-atom values): 12046 Å² total; per-residue (Å²): 138,89,81,89,83,85,82,83,85,82,80,86,88,80,86,83,82,85,82,80,92,82,81,90,81,90,83,87,80,88,80,90,80,89,83,88,74,91,76,83,77,77,81,80,82,70,85,76,82,82,70,84,78,85,59,89,86,63,81,80,87,86,82,77,86,80,79,74,82,85,63,82,70,56,40,37,32,47,30,54,46,98,90,47,38,27,40,37,33,24,47,71,52,35,59,69,43,67,64,55,72,34,35,21,69,47,80,60,96,53,33,39,37,41,21,57,68,85,55,91,90,49,65,74,44,63,56,43,80,57,86,72,26,41,33,32,82,38,54,67,60,41,49,53,53,32,67,74,68,68,60,83,50,91,91,40,52,63,52,68,34,53,49,71,49,79,46,80,54,91,95,35,38,36,37,38,34,38,77,64,136

Secondary structure (DSSP, 8-state):
-------------------------------------------------------TTPPPP-----PPP--SPPSEEEEEETTEEEEEEEHHHHHHTT--SEEEEEE-SSEEEEES-S-TTSPEEE-EEETTEEEE--HHHHHHHHHHHT---TT-SEEEE--EEEEEETTEEEEEEES--

Foldseek 3Di:
DDDDDDDDDDDDDDDDDDDDDDDDDDDDDDDDDDDDDPDPPPDPPDPPPPDDDDCVPPDDDDDDDDDDDDDQDFQWKFFADPVATKIKGFLVNCVQQVNAQWWWWDDDLFWIKIHSDDDPPTDIFGWDDDPRITMGRDRVVSVCVCVSLVPDPPPHRMDTFRDWDWDDDPPGIMIITGNDD